Protein AF-0000000080279687 (afdb_homodimer)

Foldseek 3Di:
DDPVVVVVVVVVLVVLLLVLQPVFDDPPDDPVLSVLLVVCLLAFWDWLLLSCLQVVDDSVVSVVSQVVCVVVVQWDWAADPVGRVTITIHGDPVSNVVVVPTDRDDQLVSQLVVQCVVPVPNVVSNVVSVVVVVVVVVVSLVSSCVSNVHDSVVSPCRSVNVVVVVPPPPPPPPDD/DDPVVVVVVVVVLVVLLLVLQPVFDDPPDDPVLSVLLVVCLLAFWDWLLLSCLQVVDDSVVSVVSQVVCVVVVQWDWAADPVGRVTITIHGDPVSNVSVVPTDRDDQLVSQLVVQCVVPVPNVVSNVVSVVVVVVVVVVSLVSSCVSNVHDSVVSPCRSVNVVVVVPPPPDPPPDD

pLDDT: mean 82.84, std 20.63, range [29.91, 98.38]

Solvent-accessible surface area (backbone atoms only — not comparable to full-atom values): 18895 Å² total; per-residue (Å²): 106,41,15,62,51,42,23,37,33,10,45,51,35,28,54,55,18,49,59,44,46,46,83,72,44,67,86,80,54,59,68,66,55,57,46,49,50,56,48,27,64,52,44,58,54,39,31,57,67,52,50,19,39,61,53,68,50,56,55,71,58,48,51,51,51,50,51,51,35,35,75,70,62,45,31,46,76,44,63,30,91,90,43,66,89,39,45,24,36,31,60,33,70,69,49,48,52,52,54,70,67,46,79,70,43,42,32,42,58,53,48,26,52,59,44,40,77,49,38,76,55,59,70,61,23,53,57,48,20,52,53,48,40,52,46,49,47,52,50,34,52,52,52,44,22,58,50,66,70,42,58,47,72,69,61,65,40,51,66,67,50,65,55,56,69,71,61,63,64,75,76,74,76,72,81,124,108,41,15,62,52,41,23,37,32,10,47,50,35,29,57,55,18,49,61,42,45,46,82,72,44,66,86,79,54,59,68,65,56,56,46,49,50,54,49,27,63,51,44,60,57,40,31,58,68,52,50,19,40,61,53,68,50,57,54,69,59,47,51,51,50,50,52,52,34,35,75,71,61,44,32,48,73,45,63,30,90,90,43,66,88,40,44,23,38,32,60,32,69,69,49,47,52,51,54,70,66,46,79,70,42,43,32,41,58,53,47,27,54,58,44,40,74,45,38,73,55,58,70,62,23,54,56,48,20,52,54,46,41,53,46,49,48,51,50,34,52,52,52,44,22,56,50,66,71,43,57,49,72,68,62,65,42,52,64,66,52,67,56,60,70,70,63,65,64,77,77,75,76,75,83,125

Radius of gyration: 23.49 Å; Cα contacts (8 Å, |Δi|>4): 457; chains: 2; bounding box: 41×115×47 Å

Structure (mmCIF, N/CA/C/O backbone):
data_AF-0000000080279687-model_v1
#
loop_
_entity.id
_entity.type
_entity.pdbx_description
1 polymer 'HTH marR-type domain-containing protein'
#
loop_
_atom_site.group_PDB
_atom_site.id
_atom_site.type_symbol
_atom_site.label_atom_id
_atom_site.label_alt_id
_atom_site.label_comp_id
_atom_site.label_asym_id
_atom_site.label_entity_id
_atom_site.label_seq_id
_atom_site.pdbx_PDB_ins_code
_atom_site.Cartn_x
_atom_site.Cartn_y
_atom_site.Cartn_z
_atom_site.occupancy
_atom_site.B_iso_or_equiv
_atom_site.auth_seq_id
_atom_site.auth_comp_id
_atom_site.auth_asym_id
_atom_site.auth_atom_id
_atom_site.pdbx_PDB_model_num
ATOM 1 N N . MET A 1 1 ? 11.352 8.516 9.07 1 89.62 1 MET A N 1
ATOM 2 C CA . MET A 1 1 ? 9.93 8.508 8.711 1 89.62 1 MET A CA 1
ATOM 3 C C . MET A 1 1 ? 9.109 7.793 9.773 1 89.62 1 MET A C 1
ATOM 5 O O . MET A 1 1 ? 9.625 6.941 10.5 1 89.62 1 MET A O 1
ATOM 9 N N . LYS A 1 2 ? 7.82 8.156 9.93 1 90.81 2 LYS A N 1
ATOM 10 C CA . LYS A 1 2 ? 6.906 7.539 10.883 1 90.81 2 LYS A CA 1
ATOM 11 C C . LYS A 1 2 ? 6.184 6.352 10.258 1 90.81 2 LYS A C 1
ATOM 13 O O . LYS A 1 2 ? 6.203 6.176 9.039 1 90.81 2 LYS A O 1
ATOM 18 N N . ALA A 1 3 ? 5.586 5.578 11.141 1 92.25 3 ALA A N 1
ATOM 19 C CA . ALA A 1 3 ? 4.812 4.434 10.664 1 92.25 3 ALA A CA 1
ATOM 20 C C . ALA A 1 3 ? 3.664 4.887 9.766 1 92.25 3 ALA A C 1
ATOM 22 O O . ALA A 1 3 ? 3.318 4.199 8.797 1 92.25 3 ALA A O 1
ATOM 23 N N . SER A 1 4 ? 3.094 6.07 10.062 1 92.38 4 SER A N 1
ATOM 24 C CA . SER A 1 4 ? 2.01 6.598 9.234 1 92.38 4 SER A CA 1
ATOM 25 C C . SER A 1 4 ? 2.496 6.922 7.824 1 92.38 4 SER A C 1
ATOM 27 O O . SER A 1 4 ? 1.764 6.734 6.852 1 92.38 4 SER A O 1
ATOM 29 N N . GLU A 1 5 ? 3.729 7.387 7.715 1 94.5 5 GLU A N 1
ATOM 30 C CA . GLU A 1 5 ? 4.312 7.676 6.41 1 94.5 5 GLU A CA 1
ATOM 31 C C . GLU A 1 5 ? 4.598 6.395 5.633 1 94.5 5 GLU A C 1
ATOM 33 O O . GLU A 1 5 ? 4.449 6.355 4.41 1 94.5 5 GLU A O 1
ATOM 38 N N . LEU A 1 6 ? 5.023 5.395 6.383 1 96.5 6 LEU A N 1
ATOM 39 C CA . LEU A 1 6 ? 5.227 4.09 5.762 1 96.5 6 LEU A CA 1
ATOM 40 C C . LEU A 1 6 ? 3.918 3.551 5.195 1 96.5 6 LEU A C 1
ATOM 42 O O . LEU A 1 6 ? 3.898 2.986 4.098 1 96.5 6 LEU A O 1
ATOM 46 N N . TYR A 1 7 ? 2.82 3.746 5.93 1 96.25 7 TYR A N 1
ATOM 47 C CA . TYR A 1 7 ? 1.493 3.369 5.453 1 96.25 7 TYR A CA 1
ATOM 48 C C . TYR A 1 7 ? 1.145 4.105 4.164 1 96.25 7 TYR A C 1
ATOM 50 O O . TYR A 1 7 ? 0.724 3.484 3.186 1 96.25 7 TYR A O 1
ATOM 58 N N . LEU A 1 8 ? 1.32 5.352 4.191 1 97 8 LEU A N 1
ATOM 59 C CA . LEU A 1 8 ? 0.956 6.164 3.035 1 97 8 LEU A CA 1
ATOM 60 C C . LEU A 1 8 ? 1.843 5.832 1.84 1 97 8 LEU A C 1
ATOM 62 O O . LEU A 1 8 ? 1.392 5.883 0.694 1 97 8 LEU A O 1
ATOM 66 N N . LEU A 1 9 ? 3.115 5.477 2.115 1 97.69 9 LEU A N 1
ATOM 67 C CA . LEU A 1 9 ? 3.969 4.984 1.04 1 97.69 9 LEU A CA 1
ATOM 68 C C . LEU A 1 9 ? 3.359 3.756 0.379 1 97.69 9 LEU A C 1
ATOM 70 O O . LEU A 1 9 ? 3.32 3.66 -0.85 1 97.69 9 LEU A O 1
ATOM 74 N N . GLY A 1 10 ? 2.939 2.818 1.261 1 98.12 10 GLY A N 1
ATOM 75 C CA . GLY A 1 10 ? 2.289 1.635 0.724 1 98.12 10 GLY A CA 1
ATOM 76 C C . GLY A 1 10 ? 1.114 1.957 -0.18 1 98.12 10 GLY A C 1
ATOM 77 O O . GLY A 1 10 ? 0.993 1.397 -1.271 1 98.12 10 GLY A O 1
ATOM 78 N N . LYS A 1 11 ? 0.338 2.861 0.215 1 97.25 11 LYS A N 1
ATOM 79 C CA . LYS A 1 11 ? -0.824 3.277 -0.564 1 97.25 11 LYS A CA 1
ATOM 80 C C . LYS A 1 11 ? -0.402 3.883 -1.9 1 97.25 11 LYS A C 1
ATOM 82 O O . LYS A 1 11 ? -0.968 3.551 -2.943 1 97.25 11 LYS A O 1
ATOM 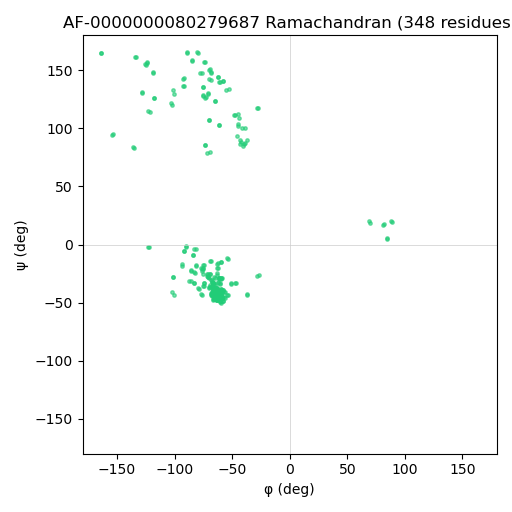87 N N . HIS A 1 12 ? 0.553 4.754 -1.894 1 97.06 12 HIS A N 1
ATOM 88 C CA . HIS A 1 12 ? 1.033 5.391 -3.115 1 97.06 12 HIS A CA 1
ATOM 89 C C . HIS A 1 12 ? 1.648 4.367 -4.062 1 97.06 12 HIS A C 1
ATOM 91 O O . HIS A 1 12 ? 1.492 4.469 -5.281 1 97.06 12 HIS A O 1
ATOM 97 N N . LEU A 1 13 ? 2.361 3.387 -3.494 1 97.5 13 LEU A N 1
ATOM 98 C CA . LEU A 1 13 ? 2.965 2.35 -4.324 1 97.5 13 LEU A CA 1
ATOM 99 C C . LEU A 1 13 ? 1.892 1.524 -5.027 1 97.5 13 LEU A C 1
ATOM 101 O O . LEU A 1 13 ? 2.037 1.182 -6.203 1 97.5 13 LEU A O 1
ATOM 105 N N . MET A 1 14 ? 0.829 1.216 -4.301 1 96.5 14 MET A N 1
ATOM 106 C CA . MET A 1 14 ? -0.276 0.478 -4.91 1 96.5 14 MET A CA 1
ATOM 107 C C . MET A 1 14 ? -0.878 1.259 -6.07 1 96.5 14 MET A C 1
ATOM 109 O O . MET A 1 14 ? -1.123 0.698 -7.141 1 96.5 14 MET A O 1
ATOM 113 N N . GLU A 1 15 ? -1.065 2.531 -5.883 1 93.88 15 GLU A N 1
ATOM 114 C CA . GLU A 1 15 ? -1.631 3.373 -6.934 1 93.88 15 GLU A CA 1
ATOM 115 C C . GLU A 1 15 ? -0.701 3.449 -8.141 1 93.88 15 GLU A C 1
ATOM 117 O O . GLU A 1 15 ? -1.146 3.328 -9.281 1 93.88 15 GLU A O 1
ATOM 122 N N . LEU A 1 16 ? 0.51 3.662 -7.844 1 93.5 16 LEU A N 1
ATOM 123 C CA . LEU A 1 16 ? 1.499 3.752 -8.914 1 93.5 16 LEU A CA 1
ATOM 124 C C . LEU A 1 16 ? 1.548 2.455 -9.711 1 93.5 16 LEU A C 1
ATOM 126 O O . LEU A 1 16 ? 1.523 2.484 -10.945 1 93.5 16 LEU A O 1
ATOM 130 N N . ALA A 1 17 ? 1.634 1.354 -8.992 1 93.38 17 ALA A N 1
ATOM 131 C CA . ALA A 1 17 ? 1.728 0.037 -9.617 1 93.38 17 ALA A CA 1
ATOM 132 C C . ALA A 1 17 ? 0.469 -0.28 -10.422 1 93.38 17 ALA A C 1
ATOM 134 O O . ALA A 1 17 ? 0.539 -0.925 -11.469 1 93.38 17 ALA A O 1
ATOM 135 N N . SER A 1 18 ? -0.674 0.122 -9.914 1 90.56 18 SER A N 1
ATOM 136 C CA . SER A 1 18 ? -1.941 -0.116 -10.594 1 90.56 18 SER A CA 1
ATOM 137 C C . SER A 1 18 ? -1.938 0.493 -11.992 1 90.56 18 SER A C 1
ATOM 139 O O . SER A 1 18 ? -2.445 -0.111 -12.945 1 90.56 18 SER A O 1
ATOM 141 N N . HIS A 1 19 ? -1.366 1.652 -12.125 1 83.44 19 HIS A N 1
ATOM 142 C CA . HIS A 1 19 ? -1.256 2.293 -13.43 1 83.44 19 HIS A CA 1
ATOM 143 C C . HIS A 1 19 ? -0.36 1.488 -14.367 1 83.44 19 HIS A C 1
ATOM 145 O O . HIS A 1 19 ? -0.621 1.41 -15.57 1 83.44 19 HIS A O 1
ATOM 151 N N . GLY A 1 20 ? 0.65 0.949 -13.797 1 81.06 20 GLY A N 1
ATOM 152 C CA . GLY A 1 20 ? 1.584 0.159 -14.578 1 81.06 20 GLY A CA 1
ATOM 153 C C . GLY A 1 20 ? 1.011 -1.174 -15.023 1 81.06 20 GLY A C 1
ATOM 154 O O . GLY A 1 20 ? 1.461 -1.749 -16.016 1 81.06 20 GLY A O 1
ATOM 155 N N . MET A 1 21 ? 0.025 -1.671 -14.266 1 80.75 21 MET A N 1
ATOM 156 C CA . MET A 1 21 ? -0.593 -2.955 -14.578 1 80.75 21 MET A CA 1
ATOM 157 C C . MET A 1 21 ? -1.671 -2.795 -15.648 1 80.75 21 MET A C 1
ATOM 159 O O . MET A 1 21 ? -2.021 -3.758 -16.328 1 80.75 21 MET A O 1
ATOM 163 N N . ARG A 1 22 ? -2.426 -1.736 -15.766 1 70.81 22 ARG A N 1
ATOM 164 C CA . ARG A 1 22 ? -3.59 -1.518 -16.625 1 70.81 22 ARG A CA 1
ATOM 165 C C . ARG A 1 22 ? -3.191 -1.505 -18.094 1 70.81 22 ARG A C 1
ATOM 167 O O . ARG A 1 22 ? -3.977 -1.901 -18.953 1 70.81 22 ARG A O 1
ATOM 174 N N . ASP A 1 23 ? -2.113 -0.969 -18.344 1 59.62 23 ASP A N 1
ATOM 175 C CA . ASP A 1 23 ? -1.84 -0.879 -19.766 1 59.62 23 ASP A CA 1
ATOM 176 C C . ASP A 1 23 ? -1.952 -2.248 -20.438 1 59.62 23 ASP A C 1
ATOM 178 O O . ASP A 1 23 ? -2.248 -2.34 -21.625 1 59.62 23 ASP A O 1
ATOM 182 N N . ASP A 1 24 ? -2.004 -3.271 -19.594 1 55.41 24 ASP A N 1
ATOM 183 C CA . ASP A 1 24 ? -1.913 -4.555 -20.281 1 55.41 24 ASP A CA 1
ATOM 184 C C . ASP A 1 24 ? -3.127 -5.43 -19.984 1 55.41 24 ASP A C 1
ATOM 186 O O . ASP A 1 24 ? -3.236 -6.547 -20.484 1 55.41 24 ASP A O 1
ATOM 190 N N . THR A 1 25 ? -4.043 -4.91 -19.125 1 59.09 25 THR A N 1
ATOM 191 C CA . THR A 1 25 ? -5.066 -5.848 -18.672 1 59.09 25 THR A CA 1
ATOM 192 C C . THR A 1 25 ? -6.461 -5.32 -18.984 1 59.09 25 THR A C 1
ATOM 194 O O . THR A 1 25 ? -6.621 -4.172 -19.406 1 59.09 25 THR A O 1
ATOM 197 N N . ASP A 1 26 ? -7.406 -6.238 -19.078 1 61.38 26 ASP A N 1
ATOM 198 C CA . ASP A 1 26 ? -8.82 -5.914 -19.188 1 61.38 26 ASP A CA 1
ATOM 199 C C . ASP A 1 26 ? -9.234 -4.875 -18.156 1 61.38 26 ASP A C 1
ATOM 201 O O . ASP A 1 26 ? -9.211 -5.148 -16.953 1 61.38 26 ASP A O 1
ATOM 205 N N . PRO A 1 27 ? -9.555 -3.682 -18.656 1 62.94 27 PRO A N 1
ATOM 206 C CA . PRO A 1 27 ? -9.875 -2.586 -17.734 1 62.94 27 PRO A CA 1
ATOM 207 C C . PRO A 1 27 ? -11.062 -2.902 -16.828 1 62.94 27 PRO A C 1
ATOM 209 O O . PRO A 1 27 ? -11.227 -2.277 -15.781 1 62.94 27 PRO A O 1
ATOM 212 N N . GLU A 1 28 ? -11.758 -3.936 -17.25 1 67.88 28 GLU A N 1
ATOM 213 C CA . GLU A 1 28 ? -12.977 -4.23 -16.484 1 67.88 28 GLU A CA 1
ATOM 214 C C . GLU A 1 28 ? -12.719 -5.262 -15.398 1 67.88 28 GLU A C 1
ATOM 216 O O . GLU A 1 28 ? -13.516 -5.406 -14.469 1 67.88 28 GLU A O 1
ATOM 221 N N . ALA A 1 29 ? -11.672 -5.926 -15.523 1 75.38 29 ALA A N 1
ATOM 222 C CA . ALA A 1 29 ? -11.383 -6.965 -14.539 1 75.38 29 ALA A CA 1
ATOM 223 C C . ALA A 1 29 ? -10.906 -6.359 -13.219 1 75.38 29 ALA A C 1
ATOM 225 O O . ALA A 1 29 ? -10.125 -5.402 -13.227 1 75.38 29 ALA A O 1
ATOM 226 N N . PRO A 1 30 ? -11.477 -6.93 -12.148 1 81.81 30 PRO A N 1
ATOM 227 C CA . PRO A 1 30 ? -10.992 -6.441 -10.859 1 81.81 30 PRO A CA 1
ATOM 228 C C . PRO A 1 30 ? -9.484 -6.621 -10.688 1 81.81 30 PRO A C 1
ATOM 230 O O . PRO A 1 30 ? -8.922 -7.617 -11.156 1 81.81 30 PRO A O 1
ATOM 233 N N . GLU A 1 31 ? -8.875 -5.668 -10.109 1 86.75 31 GLU A N 1
ATOM 234 C CA . GLU A 1 31 ? -7.434 -5.629 -9.891 1 86.75 31 GLU A CA 1
ATOM 235 C C . GLU A 1 31 ? -6.941 -6.91 -9.227 1 86.75 31 GLU A C 1
ATOM 237 O O . GLU A 1 31 ? -5.844 -7.387 -9.523 1 86.75 31 GLU A O 1
ATOM 242 N N . ILE A 1 32 ? -7.781 -7.488 -8.383 1 90.38 32 ILE A N 1
ATOM 243 C CA . ILE A 1 32 ? -7.367 -8.68 -7.652 1 90.38 32 ILE A CA 1
ATOM 244 C C . ILE A 1 32 ? -7.145 -9.836 -8.625 1 90.38 32 ILE A C 1
ATOM 246 O O . ILE A 1 32 ? -6.301 -10.703 -8.391 1 90.38 32 ILE A O 1
ATOM 250 N N . TYR A 1 33 ? -7.824 -9.883 -9.766 1 89.94 33 TYR A N 1
ATOM 251 C CA . TYR A 1 33 ? -7.637 -10.953 -10.742 1 89.94 33 TYR A CA 1
ATOM 252 C C . TYR A 1 33 ? -6.23 -10.914 -11.328 1 89.94 33 TYR A C 1
ATOM 254 O O . TYR A 1 33 ? -5.543 -11.938 -11.375 1 89.94 33 TYR A O 1
ATOM 262 N N . ASP A 1 34 ? -5.848 -9.75 -11.641 1 88.38 34 ASP A N 1
ATOM 263 C CA . ASP A 1 34 ? -4.516 -9.586 -12.203 1 88.38 34 ASP A CA 1
ATOM 264 C C . ASP A 1 34 ? -3.434 -9.961 -11.195 1 88.38 34 ASP A C 1
ATOM 266 O O . ASP A 1 34 ? -2.426 -10.57 -11.555 1 88.38 34 ASP A O 1
ATOM 270 N N . LEU A 1 35 ? -3.68 -9.609 -10.008 1 93.25 35 LEU A N 1
ATOM 271 C CA . LEU A 1 35 ? -2.715 -9.914 -8.953 1 93.25 35 LEU A CA 1
ATOM 272 C C . LEU A 1 35 ? -2.619 -11.414 -8.719 1 93.25 35 LEU A C 1
ATOM 274 O O . LEU A 1 35 ? -1.52 -11.969 -8.664 1 93.25 35 LEU A O 1
ATOM 278 N N . LEU A 1 36 ? -3.752 -12.062 -8.688 1 95.06 36 LEU A N 1
ATOM 279 C CA . LEU A 1 36 ? -3.762 -13.5 -8.461 1 95.06 36 LEU A CA 1
ATOM 280 C C . LEU A 1 36 ? -3.135 -14.242 -9.641 1 95.06 36 LEU A C 1
ATOM 282 O O . LEU A 1 36 ? -2.395 -15.211 -9.445 1 95.06 36 LEU A O 1
ATOM 286 N N . ILE A 1 37 ? -3.463 -13.766 -10.805 1 92.12 37 ILE A N 1
ATOM 287 C CA . ILE A 1 37 ? -2.889 -14.367 -12 1 92.12 37 ILE A CA 1
ATOM 288 C C . ILE A 1 37 ? -1.366 -14.258 -11.953 1 92.12 37 ILE A C 1
ATOM 290 O O . ILE A 1 37 ? -0.659 -15.242 -12.195 1 92.12 37 ILE A O 1
ATOM 294 N N . SER A 1 38 ? -0.898 -13.117 -11.617 1 91.19 38 SER A N 1
ATOM 295 C CA . SER A 1 38 ? 0.544 -12.898 -11.555 1 91.19 38 SER A CA 1
ATOM 296 C C . SER A 1 38 ? 1.197 -13.82 -10.531 1 91.19 38 SER A C 1
ATOM 298 O O . SER A 1 38 ? 2.238 -14.422 -10.797 1 91.19 38 SER A O 1
ATOM 300 N N . VAL A 1 39 ? 0.612 -13.977 -9.398 1 94.12 39 VAL A N 1
ATOM 301 C CA . VAL A 1 39 ? 1.148 -14.797 -8.312 1 94.12 39 VAL A CA 1
ATOM 302 C C . VAL A 1 39 ? 1.11 -16.266 -8.703 1 94.12 39 VAL A C 1
ATOM 304 O O . VAL A 1 39 ? 2.1 -16.984 -8.539 1 94.12 39 VAL A O 1
ATOM 307 N N . LEU A 1 40 ? 0.016 -16.672 -9.32 1 95.62 40 LEU A N 1
ATOM 308 C CA . LEU A 1 40 ? -0.203 -18.094 -9.609 1 95.62 40 LEU A CA 1
ATOM 309 C C . LEU A 1 40 ? 0.668 -18.547 -10.773 1 95.62 40 LEU A C 1
ATOM 311 O O . LEU A 1 40 ? 1.106 -19.703 -10.812 1 95.62 40 LEU A O 1
ATOM 315 N N . VAL A 1 41 ? 0.836 -17.641 -11.711 1 91.75 41 VAL A N 1
ATOM 316 C CA . VAL A 1 41 ? 1.699 -18 -12.836 1 91.75 41 VAL A CA 1
ATOM 317 C C . VAL A 1 41 ? 3.141 -18.156 -12.352 1 91.75 41 VAL A C 1
ATOM 319 O O . VAL A 1 41 ? 3.869 -19.031 -12.82 1 91.75 41 VAL A O 1
ATOM 322 N N . GLU A 1 42 ? 3.482 -17.391 -11.398 1 89.44 42 GLU A N 1
ATOM 323 C CA . GLU A 1 42 ? 4.824 -17.453 -10.828 1 89.44 42 GLU A CA 1
ATOM 324 C C . GLU A 1 42 ? 4.961 -18.641 -9.875 1 89.44 42 GLU A C 1
ATOM 326 O O . GLU A 1 42 ? 6.02 -19.266 -9.797 1 89.44 42 GLU A O 1
ATOM 331 N N . SER A 1 43 ? 3.908 -18.906 -9.109 1 92.38 43 SER A N 1
ATOM 332 C CA . SER A 1 43 ? 3.895 -19.953 -8.102 1 92.38 43 SER A CA 1
ATOM 333 C C . SER A 1 43 ? 2.6 -20.766 -8.164 1 92.38 43 SER A C 1
ATOM 335 O O . SER A 1 43 ? 1.699 -20.562 -7.348 1 92.38 43 SER A O 1
ATOM 337 N N . PRO A 1 44 ? 2.607 -21.734 -9.078 1 94.69 44 PRO A N 1
ATOM 338 C CA . PRO A 1 44 ? 1.39 -22.547 -9.18 1 94.69 44 PRO A CA 1
ATOM 339 C C . PRO A 1 44 ? 1.176 -23.453 -7.969 1 94.69 44 PRO A C 1
ATOM 341 O O . PRO A 1 44 ? 2.141 -23.844 -7.312 1 94.69 44 PRO A O 1
ATOM 344 N N . GLY A 1 45 ? -0.063 -23.703 -7.719 1 96 45 GLY A N 1
ATOM 345 C CA . GLY A 1 45 ? -0.381 -24.688 -6.699 1 96 45 GLY A CA 1
ATOM 346 C C . GLY A 1 45 ? -0.465 -24.094 -5.305 1 96 45 GLY A C 1
ATOM 347 O O . GLY A 1 45 ? -0.331 -24.828 -4.312 1 96 45 GLY A O 1
ATOM 348 N N . MET A 1 46 ? -0.648 -22.859 -5.184 1 96.31 46 MET A N 1
ATOM 349 C CA . MET A 1 46 ? -0.838 -22.25 -3.873 1 96.31 46 MET A CA 1
ATOM 350 C C . MET A 1 46 ? -2.252 -22.484 -3.357 1 96.31 46 MET A C 1
ATOM 352 O O . MET A 1 46 ? -3.205 -22.531 -4.137 1 96.31 46 MET A O 1
ATOM 356 N N . SER A 1 47 ? -2.33 -22.594 -2.008 1 97.25 47 SER A N 1
ATOM 357 C CA . SER A 1 47 ? -3.641 -22.719 -1.381 1 97.25 47 SER A CA 1
ATOM 358 C C . SER A 1 47 ? -4.328 -21.359 -1.258 1 97.25 47 SER A C 1
ATOM 360 O O . SER A 1 47 ? -3.678 -20.312 -1.371 1 97.25 47 SER A O 1
ATOM 362 N N . ILE A 1 48 ? -5.621 -21.453 -1 1 97.25 48 ILE A N 1
ATOM 363 C CA . ILE A 1 48 ? -6.379 -20.234 -0.743 1 97.25 48 ILE A CA 1
ATOM 364 C C . ILE A 1 48 ? -5.746 -19.469 0.422 1 97.25 48 ILE A C 1
ATOM 366 O O . ILE A 1 48 ? -5.621 -18.25 0.375 1 97.25 48 ILE A O 1
ATOM 370 N N . GLY A 1 49 ? -5.328 -20.141 1.441 1 96.31 49 GLY A N 1
ATOM 371 C CA . GLY A 1 49 ? -4.672 -19.531 2.58 1 96.31 49 GLY A CA 1
ATOM 372 C C . GLY A 1 49 ? -3.361 -18.844 2.219 1 96.31 49 GLY A C 1
ATOM 373 O O . GLY A 1 49 ? -3.092 -17.734 2.66 1 96.31 49 GLY A O 1
ATOM 374 N N . GLU A 1 50 ? -2.58 -19.531 1.409 1 95.56 50 GLU A N 1
ATOM 375 C CA . GLU A 1 50 ? -1.31 -18.953 0.964 1 95.56 50 GLU A CA 1
ATOM 376 C C . GLU A 1 50 ? -1.53 -17.75 0.066 1 95.56 50 GLU A C 1
ATOM 378 O O . GLU A 1 50 ? -0.8 -16.766 0.158 1 95.56 50 GLU A O 1
ATOM 383 N N . LEU A 1 51 ? -2.51 -17.828 -0.819 1 97.62 51 LEU A N 1
ATOM 384 C CA . LEU A 1 51 ? -2.844 -16.703 -1.676 1 97.62 51 LEU A CA 1
ATOM 385 C C . LEU A 1 51 ? -3.303 -15.508 -0.845 1 97.62 51 LEU A C 1
ATOM 387 O O . LEU A 1 51 ? -2.939 -14.359 -1.138 1 97.62 51 LEU A O 1
ATOM 391 N N . THR A 1 52 ? -4.09 -15.805 0.181 1 97.06 52 THR A N 1
ATOM 392 C CA . THR A 1 52 ? -4.551 -14.766 1.103 1 97.06 52 THR A CA 1
ATOM 393 C C . THR A 1 52 ? -3.369 -14.094 1.79 1 97.06 52 THR A C 1
ATOM 395 O O . THR A 1 52 ? -3.266 -12.859 1.793 1 97.06 52 THR A O 1
ATOM 398 N N . ALA A 1 53 ? -2.445 -14.852 2.246 1 95.44 53 ALA A N 1
ATOM 399 C CA . ALA A 1 53 ? -1.258 -14.328 2.922 1 95.44 53 ALA A CA 1
ATOM 400 C C . ALA A 1 53 ? -0.374 -13.547 1.953 1 95.44 53 ALA A C 1
ATOM 402 O O . ALA A 1 53 ? 0.089 -12.445 2.273 1 95.44 53 ALA A O 1
ATOM 403 N N . ARG A 1 54 ? -0.181 -14.078 0.742 1 95 54 ARG A N 1
ATOM 404 C CA . ARG A 1 54 ? 0.706 -13.508 -0.269 1 95 54 ARG A CA 1
ATOM 405 C C . ARG A 1 54 ? 0.172 -12.172 -0.779 1 95 54 ARG A C 1
ATOM 407 O O . ARG A 1 54 ? 0.947 -11.273 -1.093 1 95 54 ARG A O 1
ATOM 414 N N . THR A 1 55 ? -1.099 -12 -0.838 1 96 55 THR A N 1
ATOM 415 C CA . THR A 1 55 ? -1.677 -10.812 -1.456 1 96 55 THR A CA 1
ATOM 416 C C . THR A 1 55 ? -2.111 -9.805 -0.394 1 96 55 THR A C 1
ATOM 418 O O . THR A 1 55 ? -2.25 -8.617 -0.679 1 96 55 THR A O 1
ATOM 421 N N . GLY A 1 56 ? -2.453 -10.32 0.803 1 94.56 56 GLY A N 1
ATOM 422 C CA . GLY A 1 56 ? -2.906 -9.453 1.879 1 94.56 56 GLY A CA 1
ATOM 423 C C . GLY A 1 56 ? -4.387 -9.125 1.801 1 94.56 56 GLY A C 1
ATOM 424 O O . GLY A 1 56 ? -4.883 -8.281 2.547 1 94.56 56 GLY A O 1
ATOM 425 N N . PHE A 1 57 ? -5.105 -9.711 0.884 1 95.31 57 PHE A N 1
ATOM 426 C CA . PHE A 1 57 ? -6.551 -9.531 0.805 1 95.31 57 PHE A CA 1
ATOM 427 C C . PHE A 1 57 ? -7.273 -10.5 1.73 1 95.31 57 PHE A C 1
ATOM 429 O O . PHE A 1 57 ? -6.719 -11.539 2.102 1 95.31 57 PHE A O 1
ATOM 436 N N . ALA A 1 58 ? -8.523 -10.172 2.105 1 95.88 58 ALA A N 1
ATOM 437 C CA . ALA A 1 58 ? -9.344 -11.055 2.939 1 95.88 58 ALA A CA 1
ATOM 438 C C . ALA A 1 58 ? -9.609 -12.383 2.238 1 95.88 58 ALA A C 1
ATOM 440 O O . ALA A 1 58 ? -9.844 -12.414 1.027 1 95.88 58 ALA A O 1
ATOM 441 N N . GLN A 1 59 ? -9.648 -13.406 3.018 1 96.75 59 GLN A N 1
ATOM 442 C CA . GLN A 1 59 ? -9.812 -14.758 2.477 1 96.75 59 GLN A CA 1
ATOM 443 C C . GLN A 1 59 ? -11.109 -14.867 1.678 1 96.75 59 GLN A C 1
ATOM 445 O O . GLN A 1 59 ? -11.148 -15.539 0.643 1 96.75 59 GLN A O 1
ATOM 450 N N . SER A 1 60 ? -12.156 -14.281 2.156 1 97.5 60 SER A N 1
ATOM 451 C CA . SER A 1 60 ? -13.422 -14.328 1.438 1 97.5 60 SER A CA 1
ATOM 452 C C . SER A 1 60 ? -13.297 -13.703 0.055 1 97.5 60 SER A C 1
ATOM 454 O O . SER A 1 60 ? -13.891 -14.188 -0.91 1 97.5 60 SER A O 1
ATOM 456 N N . HIS A 1 61 ? -12.555 -12.609 -0.051 1 96.94 61 HIS A N 1
ATOM 457 C CA . HIS A 1 61 ? -12.328 -11.93 -1.32 1 96.94 61 HIS A CA 1
ATOM 458 C C . HIS A 1 61 ? -11.492 -12.781 -2.264 1 96.94 61 HIS A C 1
ATOM 460 O O . HIS A 1 61 ? -11.797 -12.883 -3.453 1 96.94 61 HIS A O 1
ATOM 466 N N . VAL A 1 62 ? -10.461 -13.438 -1.731 1 97.56 62 VAL A N 1
ATOM 467 C CA . VAL A 1 62 ? -9.586 -14.305 -2.512 1 97.56 62 VAL A CA 1
ATOM 468 C C . VAL A 1 62 ? -10.359 -15.523 -2.996 1 97.56 62 VAL A C 1
ATOM 470 O O . VAL A 1 62 ? -10.305 -15.883 -4.176 1 97.56 62 VAL A O 1
ATOM 473 N N . SER A 1 63 ? -11.062 -16.109 -2.105 1 97.94 63 SER A N 1
ATOM 474 C CA . SER A 1 63 ? -11.836 -17.281 -2.447 1 97.94 63 SER A CA 1
ATOM 475 C C . SER A 1 63 ? -12.859 -16.984 -3.539 1 97.94 63 SER A C 1
ATOM 477 O O . SER A 1 63 ? -13.016 -17.766 -4.484 1 97.94 63 SER A O 1
ATOM 479 N N . ALA A 1 64 ? -13.523 -15.867 -3.418 1 97.75 64 ALA A N 1
ATOM 480 C CA . ALA A 1 64 ? -14.516 -15.469 -4.418 1 97.75 64 ALA A CA 1
ATOM 481 C C . ALA A 1 64 ? -13.852 -15.211 -5.77 1 97.75 64 ALA A C 1
ATOM 483 O O . ALA A 1 64 ? -14.391 -15.586 -6.812 1 97.75 64 ALA A O 1
ATOM 484 N N . ALA A 1 65 ? -12.758 -14.562 -5.723 1 97.12 65 ALA A N 1
ATOM 485 C CA . ALA A 1 65 ? -12.023 -14.289 -6.957 1 97.12 65 ALA A CA 1
ATOM 486 C C . ALA A 1 65 ? -11.578 -15.578 -7.629 1 97.12 65 ALA A C 1
ATOM 488 O O . ALA A 1 65 ? -11.711 -15.734 -8.852 1 97.12 65 ALA A O 1
ATOM 489 N N . VAL A 1 66 ? -11.086 -16.516 -6.875 1 97.81 66 VAL A N 1
ATOM 490 C CA . VAL A 1 66 ? -10.633 -17.797 -7.402 1 97.81 66 VAL A CA 1
ATOM 491 C C . VAL A 1 66 ? -11.812 -18.547 -8.008 1 97.81 66 VAL A C 1
ATOM 493 O O . VAL A 1 66 ? -11.695 -19.141 -9.086 1 97.81 66 VAL A O 1
ATOM 496 N N . ALA A 1 67 ? -12.906 -18.562 -7.309 1 97.94 67 ALA A N 1
ATOM 497 C CA . ALA A 1 67 ? -14.109 -19.219 -7.824 1 97.94 67 ALA A CA 1
ATOM 498 C C . ALA A 1 67 ? -14.508 -18.641 -9.18 1 97.94 67 ALA A C 1
ATOM 500 O O . ALA A 1 67 ? -14.812 -19.375 -10.117 1 97.94 67 ALA A O 1
ATOM 501 N N . LYS A 1 68 ? -14.5 -17.344 -9.266 1 96.5 68 LYS A N 1
ATOM 502 C CA . LYS A 1 68 ? -14.836 -16.672 -10.523 1 96.5 68 LYS A CA 1
ATOM 503 C C . LYS A 1 68 ? -13.844 -17.031 -11.625 1 96.5 68 LYS A C 1
ATOM 505 O O . LYS A 1 68 ? -14.234 -17.312 -12.758 1 96.5 68 LYS A O 1
ATOM 510 N N . MET A 1 69 ? -12.594 -17.031 -11.297 1 95.88 69 MET A N 1
ATOM 511 C CA . MET A 1 69 ? -11.547 -17.391 -12.258 1 95.88 69 MET A CA 1
ATOM 512 C C . MET A 1 69 ? -11.695 -18.828 -12.719 1 95.88 69 MET A C 1
ATOM 514 O O . MET A 1 69 ? -11.43 -19.156 -13.875 1 95.88 69 MET A O 1
ATOM 518 N N . ARG A 1 70 ? -12.055 -19.672 -11.805 1 97.25 70 ARG A N 1
ATOM 519 C CA . ARG A 1 70 ? -12.297 -21.062 -12.148 1 97.25 70 ARG A CA 1
ATOM 520 C C . ARG A 1 70 ? -13.469 -21.203 -13.117 1 97.25 70 ARG A C 1
ATOM 522 O O . ARG A 1 70 ? -13.367 -21.906 -14.125 1 97.25 70 ARG A O 1
ATOM 529 N N . ASP A 1 71 ? -14.508 -20.484 -12.805 1 96.75 71 ASP A N 1
ATOM 530 C CA . ASP A 1 71 ? -15.695 -20.5 -13.656 1 96.75 71 ASP A CA 1
ATOM 531 C C . ASP A 1 71 ? -15.367 -19.984 -15.055 1 96.75 71 ASP A C 1
ATOM 533 O O . ASP A 1 71 ? -15.953 -20.422 -16.047 1 96.75 71 ASP A O 1
ATOM 537 N N . GLU A 1 72 ? -14.375 -19.109 -15.133 1 93.38 72 GLU A N 1
ATOM 538 C CA . GLU A 1 72 ? -13.977 -18.5 -16.406 1 93.38 72 GLU A CA 1
ATOM 539 C C . GLU A 1 72 ? -12.898 -19.344 -17.094 1 93.38 72 GLU A C 1
ATOM 541 O O . GLU A 1 72 ? -12.43 -19 -18.172 1 93.38 72 GLU A O 1
ATOM 546 N N . GLY A 1 73 ? -12.5 -20.406 -16.438 1 95.19 73 GLY A N 1
ATOM 547 C CA . GLY A 1 73 ? -11.578 -21.359 -17.047 1 95.19 73 GLY A CA 1
ATOM 548 C C . GLY A 1 73 ? -10.133 -20.922 -16.953 1 95.19 73 GLY A C 1
AT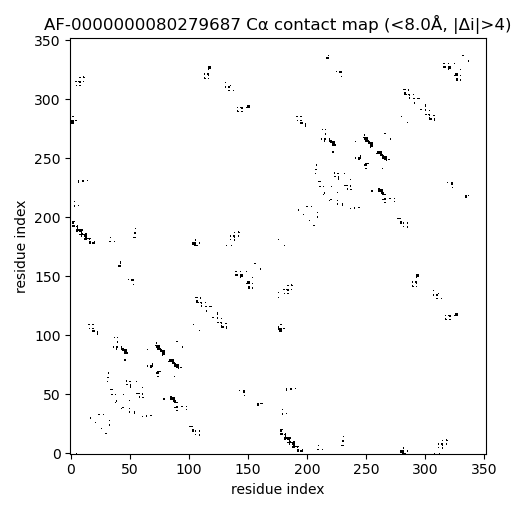OM 549 O O . GLY A 1 73 ? -9.281 -21.406 -17.703 1 95.19 73 GLY A O 1
ATOM 550 N N . ALA A 1 74 ? -9.828 -19.969 -16.062 1 94.75 74 ALA A N 1
ATOM 551 C CA . ALA A 1 74 ? -8.469 -19.453 -15.945 1 94.75 74 ALA A CA 1
ATOM 552 C C . ALA A 1 74 ? -7.633 -20.297 -14.984 1 94.75 74 ALA A C 1
ATOM 554 O O . ALA A 1 74 ? -6.414 -20.391 -15.133 1 94.75 74 ALA A O 1
ATOM 555 N N . VAL A 1 75 ? -8.336 -20.844 -13.992 1 97.69 75 VAL A N 1
ATOM 556 C CA . VAL A 1 75 ? -7.633 -21.688 -13.016 1 97.69 75 VAL A CA 1
ATOM 557 C C . VAL A 1 75 ? -8.414 -22.969 -12.781 1 97.69 75 VAL A C 1
ATOM 559 O O . VAL A 1 75 ? -9.586 -23.062 -13.141 1 97.69 75 VAL A O 1
ATOM 562 N N . VAL A 1 76 ? -7.754 -23.953 -12.258 1 98.25 76 VAL A N 1
ATOM 563 C CA . VAL A 1 76 ? -8.344 -25.172 -11.734 1 98.25 76 VAL A CA 1
ATOM 564 C C . VAL A 1 76 ? -8.023 -25.297 -10.242 1 98.25 76 VAL A C 1
ATOM 566 O O . VAL A 1 76 ? -6.988 -24.828 -9.781 1 98.25 76 VAL A O 1
ATOM 569 N N . THR A 1 77 ? -8.977 -25.922 -9.531 1 97.94 77 THR A N 1
ATOM 570 C CA . THR A 1 77 ? -8.75 -26.125 -8.109 1 97.94 77 THR A CA 1
ATOM 571 C C . THR A 1 77 ? -8.914 -27.594 -7.738 1 97.94 77 THR A C 1
ATOM 573 O O . THR A 1 77 ? -9.594 -28.344 -8.445 1 97.94 77 THR A O 1
ATOM 576 N N . GLY A 1 78 ? -8.273 -27.938 -6.684 1 97.44 78 GLY A N 1
ATOM 577 C CA . GLY A 1 78 ? -8.383 -29.281 -6.141 1 97.44 78 GLY A CA 1
ATOM 578 C C . GLY A 1 78 ? -7.871 -29.391 -4.715 1 97.44 78 GLY A C 1
ATOM 579 O O . GLY A 1 78 ? -7.188 -28.484 -4.223 1 97.44 78 GLY A O 1
ATOM 580 N N . PRO A 1 79 ? -8.227 -30.484 -4.051 1 96.75 79 PRO A N 1
ATOM 581 C CA . PRO A 1 79 ? -7.754 -30.672 -2.674 1 96.75 79 PRO A CA 1
ATOM 582 C C . PRO A 1 79 ? -6.25 -30.922 -2.594 1 96.75 79 PRO A C 1
ATOM 584 O O . PRO A 1 79 ? -5.688 -31.594 -3.463 1 96.75 79 PRO A O 1
ATOM 587 N N . ASP A 1 80 ? -5.59 -30.359 -1.576 1 94.94 80 ASP A N 1
ATOM 588 C CA . ASP A 1 80 ? -4.203 -30.688 -1.265 1 94.94 80 ASP A CA 1
ATOM 589 C C . ASP A 1 80 ? -4.07 -32.156 -0.822 1 94.94 80 ASP A C 1
ATOM 591 O O . ASP A 1 80 ? -4.723 -32.562 0.131 1 94.94 80 ASP A O 1
ATOM 595 N N . PRO A 1 81 ? -3.264 -32.875 -1.491 1 95 81 PRO A N 1
ATOM 596 C CA . PRO A 1 81 ? -3.09 -34.25 -1.099 1 95 81 PRO A CA 1
ATOM 597 C C . PRO A 1 81 ? -2.57 -34.406 0.329 1 95 81 PRO A C 1
ATOM 599 O O . PRO A 1 81 ? -2.855 -35.406 0.989 1 95 81 PRO A O 1
ATOM 602 N N . ALA A 1 82 ? -1.833 -33.469 0.795 1 94.31 82 ALA A N 1
ATOM 603 C CA . ALA A 1 82 ? -1.247 -33.5 2.133 1 94.31 82 ALA A CA 1
ATOM 604 C C . ALA A 1 82 ? -2.244 -33.031 3.188 1 94.31 82 ALA A C 1
ATOM 606 O O . ALA A 1 82 ? -2.098 -33.344 4.371 1 94.31 82 ALA A O 1
ATOM 607 N N . ASP A 1 83 ? -3.188 -32.281 2.896 1 94.5 83 ASP A N 1
ATOM 608 C CA . ASP A 1 83 ? -4.227 -31.766 3.773 1 94.5 83 ASP A CA 1
ATOM 609 C C . ASP A 1 83 ? -5.5 -31.453 2.992 1 94.5 83 ASP A C 1
ATOM 611 O O . ASP A 1 83 ? -5.664 -30.359 2.469 1 94.5 83 ASP A O 1
ATOM 615 N N . ARG A 1 84 ? -6.406 -32.312 2.936 1 94.19 84 ARG A N 1
ATOM 616 C CA . ARG A 1 84 ? -7.574 -32.281 2.061 1 94.19 84 ARG A CA 1
ATOM 617 C C . ARG A 1 84 ? -8.461 -31.062 2.383 1 94.19 84 ARG A C 1
ATOM 619 O O . ARG A 1 84 ? -9.32 -30.688 1.585 1 94.19 84 ARG A O 1
ATOM 626 N N . ARG A 1 85 ? -8.281 -30.469 3.492 1 93.38 85 ARG A N 1
ATOM 627 C CA . ARG A 1 85 ? -9.039 -29.266 3.846 1 93.38 85 ARG A CA 1
ATOM 628 C C . ARG A 1 85 ? -8.531 -28.047 3.076 1 93.38 85 ARG A C 1
ATOM 630 O O . ARG A 1 85 ? -9.219 -27.031 3.006 1 93.38 85 ARG A O 1
ATOM 637 N N . ARG A 1 86 ? -7.359 -28.188 2.559 1 95.25 86 ARG A N 1
ATOM 638 C CA . ARG A 1 86 ? -6.77 -27.094 1.788 1 95.25 86 ARG A CA 1
ATOM 639 C C . ARG A 1 86 ? -7.094 -27.234 0.305 1 95.25 86 ARG A C 1
ATOM 641 O O . ARG A 1 86 ? -7.051 -28.344 -0.243 1 95.25 86 ARG A O 1
ATOM 648 N N . THR A 1 87 ? -7.438 -26.172 -0.269 1 97.31 87 THR A N 1
ATOM 649 C CA . THR A 1 87 ? -7.707 -26.125 -1.702 1 97.31 87 THR A CA 1
ATOM 650 C C . THR A 1 87 ? -6.535 -25.5 -2.453 1 97.31 87 THR A C 1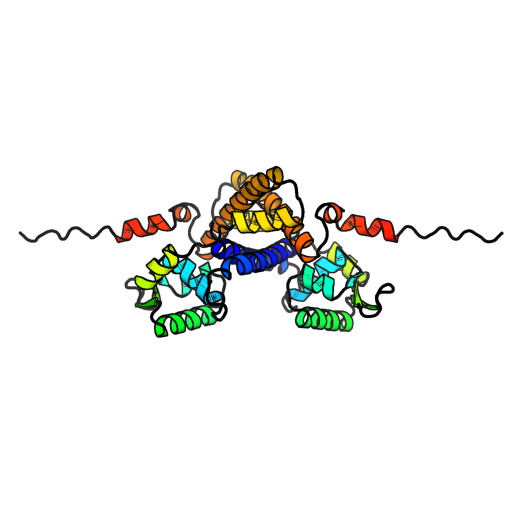
ATOM 652 O O . THR A 1 87 ? -6.16 -24.359 -2.186 1 97.31 87 THR A O 1
ATOM 655 N N . LEU A 1 88 ? -5.961 -26.234 -3.35 1 98.25 88 LEU A N 1
ATOM 656 C CA . LEU A 1 88 ? -4.863 -25.734 -4.168 1 98.25 88 LEU A CA 1
ATOM 657 C C . LEU A 1 88 ? -5.383 -25.141 -5.469 1 98.25 88 LEU A C 1
ATOM 659 O O . LEU A 1 88 ? -6.34 -25.641 -6.055 1 98.25 88 LEU A O 1
ATOM 663 N N . VAL A 1 89 ? -4.758 -24.047 -5.922 1 98.38 89 VAL A N 1
ATOM 664 C CA . VAL A 1 89 ? -5.168 -23.328 -7.113 1 98.38 89 VAL A CA 1
ATOM 665 C C . VAL A 1 89 ? -4.051 -23.359 -8.156 1 98.38 89 VAL A C 1
ATOM 667 O O . VAL A 1 89 ? -2.9 -23.031 -7.855 1 98.38 89 VAL A O 1
ATOM 670 N N . THR A 1 90 ? -4.328 -23.797 -9.383 1 97.81 90 THR A N 1
ATOM 671 C CA . THR A 1 90 ? -3.35 -23.891 -10.453 1 97.81 90 THR A CA 1
ATOM 672 C C . THR A 1 90 ? -3.857 -23.203 -11.719 1 97.81 90 THR A C 1
ATOM 674 O O . THR A 1 90 ? -5.012 -23.391 -12.109 1 97.81 90 THR A O 1
ATOM 677 N N . PRO A 1 91 ? -2.994 -22.359 -12.289 1 96.75 91 PRO A N 1
ATOM 678 C CA . PRO A 1 91 ? -3.41 -21.75 -13.555 1 96.75 91 PRO A CA 1
ATOM 679 C C . PRO A 1 91 ? -3.475 -22.766 -14.695 1 96.75 91 PRO A C 1
ATOM 681 O O . PRO A 1 91 ? -2.693 -23.719 -14.727 1 96.75 91 PRO A O 1
ATOM 684 N N . VAL A 1 92 ? -4.406 -22.531 -15.609 1 96.5 92 VAL A N 1
ATOM 685 C CA . VAL A 1 92 ? -4.426 -23.359 -16.812 1 96.5 92 VAL A CA 1
ATOM 686 C C . VAL A 1 92 ? -3.27 -22.953 -17.734 1 96.5 92 VAL A C 1
ATOM 688 O O . VAL A 1 92 ? -2.787 -21.812 -17.672 1 96.5 92 VAL A O 1
ATOM 691 N N . ASP A 1 93 ? -2.84 -23.828 -18.609 1 93.31 93 ASP A N 1
ATOM 692 C CA . ASP A 1 93 ? -1.673 -23.625 -19.469 1 93.31 93 ASP A CA 1
ATOM 693 C C . ASP A 1 93 ? -1.854 -22.406 -20.359 1 93.31 93 ASP A C 1
ATOM 695 O O . ASP A 1 93 ? -0.906 -21.656 -20.594 1 93.31 93 ASP A O 1
ATOM 699 N N . ALA A 1 94 ? -3.023 -22.281 -20.844 1 91 94 ALA A N 1
ATOM 700 C CA . ALA A 1 94 ? -3.312 -21.156 -21.734 1 91 94 ALA A CA 1
ATOM 701 C C . ALA A 1 94 ? -3.074 -19.828 -21.031 1 91 94 ALA A C 1
ATOM 703 O O . ALA A 1 94 ? -2.594 -18.875 -21.656 1 91 94 ALA A O 1
ATOM 704 N N . LEU A 1 95 ? -3.389 -19.688 -19.781 1 89.38 95 LEU A N 1
ATOM 705 C CA . LEU A 1 95 ? -3.18 -18.484 -19 1 89.38 95 LEU A CA 1
ATOM 706 C C . LEU A 1 95 ? -1.691 -18.203 -18.828 1 89.38 95 LEU A C 1
ATOM 708 O O . LEU A 1 95 ? -1.252 -17.047 -18.938 1 89.38 95 LEU A O 1
ATOM 712 N N . VAL A 1 96 ? -0.958 -19.203 -18.578 1 89.19 96 VAL A N 1
ATOM 713 C CA . VAL A 1 96 ? 0.484 -19.078 -18.391 1 89.19 96 VAL A CA 1
ATOM 714 C C . VAL A 1 96 ? 1.127 -18.531 -19.672 1 89.19 96 VAL A C 1
ATOM 716 O O . VAL A 1 96 ? 1.968 -17.625 -19.609 1 89.19 96 VAL A O 1
ATOM 719 N N . GLU A 1 97 ? 0.648 -19 -20.75 1 87.75 97 GLU A N 1
ATOM 720 C CA . GLU A 1 97 ? 1.185 -18.578 -22.031 1 87.75 97 GLU A CA 1
ATOM 721 C C . GLU A 1 97 ? 0.844 -17.109 -22.312 1 87.75 97 GLU A C 1
ATOM 723 O O . GLU A 1 97 ? 1.693 -16.344 -22.781 1 87.75 97 GLU A O 1
ATOM 728 N N . VAL A 1 98 ? -0.388 -16.797 -22.016 1 83 98 VAL A N 1
ATOM 729 C CA . VAL A 1 98 ? -0.844 -15.438 -22.281 1 83 98 VAL A CA 1
ATOM 730 C C . VAL A 1 98 ? -0.061 -14.461 -21.406 1 83 98 VAL A C 1
ATOM 732 O O . VAL A 1 98 ? 0.373 -13.406 -21.875 1 83 98 VAL A O 1
ATOM 735 N N . VAL A 1 99 ? 0.108 -14.805 -20.188 1 81.25 99 VAL A N 1
ATOM 736 C CA . VAL A 1 99 ? 0.813 -13.938 -19.25 1 81.25 99 VAL A CA 1
ATOM 737 C C . VAL A 1 99 ? 2.277 -13.812 -19.672 1 81.25 99 VAL A C 1
ATOM 739 O O . VAL A 1 99 ? 2.865 -12.727 -19.578 1 81.25 99 VAL A O 1
ATOM 742 N N . ALA A 1 100 ? 2.861 -14.867 -20.047 1 78.19 100 ALA A N 1
ATOM 743 C CA . ALA A 1 100 ? 4.254 -14.867 -20.484 1 78.19 100 ALA A CA 1
ATOM 744 C C . ALA A 1 100 ? 4.453 -13.938 -21.688 1 78.19 100 ALA A C 1
ATOM 746 O O . ALA A 1 100 ? 5.531 -13.359 -21.859 1 78.19 100 ALA A O 1
ATOM 747 N N . GLN A 1 101 ? 3.387 -13.805 -22.453 1 76.25 101 GLN A N 1
ATOM 748 C CA . GLN A 1 101 ? 3.461 -12.992 -23.672 1 76.25 101 GLN A CA 1
ATOM 749 C C . GLN A 1 101 ? 3.205 -11.523 -23.359 1 76.25 101 GLN A C 1
ATOM 751 O O . GLN A 1 101 ? 3.553 -10.648 -24.156 1 76.25 101 GLN A O 1
ATOM 756 N N . ARG A 1 102 ? 2.535 -11.406 -22.25 1 71.94 102 ARG A N 1
ATOM 757 C CA . ARG A 1 102 ? 2.213 -10.023 -21.906 1 71.94 102 ARG A CA 1
ATOM 758 C C . ARG A 1 102 ? 3.451 -9.273 -21.422 1 71.94 102 ARG A C 1
ATOM 760 O O . ARG A 1 102 ? 4.27 -9.836 -20.688 1 71.94 102 ARG A O 1
ATOM 767 N N . GLN A 1 103 ? 3.662 -8.18 -22.062 1 61.22 103 GLN A N 1
ATOM 768 C CA . GLN A 1 103 ? 4.746 -7.32 -21.594 1 61.22 103 GLN A CA 1
ATOM 769 C C . GLN A 1 103 ? 4.371 -6.609 -20.297 1 61.22 103 GLN A C 1
ATOM 771 O O . GLN A 1 103 ? 3.619 -5.633 -20.312 1 61.22 103 GLN A O 1
ATOM 776 N N . GLN A 1 104 ? 4.582 -7.242 -19.234 1 65.25 104 GLN A N 1
ATOM 777 C CA . GLN A 1 104 ? 4.348 -6.512 -17.984 1 65.25 104 GLN A CA 1
ATOM 778 C C . GLN A 1 104 ? 5.422 -5.449 -17.766 1 65.25 104 GLN A C 1
ATOM 780 O O . GLN A 1 104 ? 6.602 -5.688 -18.031 1 65.25 104 GLN A O 1
ATOM 785 N N . ARG A 1 105 ? 4.867 -4.316 -17.484 1 73.81 105 ARG A N 1
ATOM 786 C CA . ARG A 1 105 ? 5.848 -3.277 -17.188 1 73.81 105 ARG A CA 1
ATOM 787 C C . ARG A 1 105 ? 6.684 -3.65 -15.961 1 73.81 105 ARG A C 1
ATOM 789 O O . ARG A 1 105 ? 6.164 -4.207 -14.992 1 73.81 105 ARG A O 1
ATOM 796 N N . ASP A 1 106 ? 7.891 -3.289 -16.219 1 87.38 106 ASP A N 1
ATOM 797 C CA . ASP A 1 106 ? 8.867 -3.459 -15.141 1 87.38 106 ASP A CA 1
ATOM 798 C C . ASP A 1 106 ? 8.695 -2.381 -14.07 1 87.38 106 ASP A C 1
ATOM 800 O O . ASP A 1 106 ? 8.492 -1.209 -14.391 1 87.38 106 ASP A O 1
ATOM 804 N N . ALA A 1 107 ? 8.594 -2.791 -12.82 1 93.06 107 ALA A N 1
ATOM 805 C CA . ALA A 1 107 ? 8.477 -1.857 -11.703 1 93.06 107 ALA A CA 1
ATOM 806 C C . ALA A 1 107 ? 9.523 -0.751 -11.805 1 93.06 107 ALA A C 1
ATOM 808 O O . ALA A 1 107 ? 9.266 0.393 -11.422 1 93.06 107 ALA A O 1
ATOM 809 N N . GLU A 1 108 ? 10.68 -1.087 -12.336 1 94.38 108 GLU A N 1
ATOM 810 C CA . GLU A 1 108 ? 11.734 -0.085 -12.477 1 94.38 108 GLU A CA 1
ATOM 811 C C . GLU A 1 108 ? 11.32 1.019 -13.445 1 94.38 108 GLU A C 1
ATOM 813 O O . GLU A 1 108 ? 11.586 2.197 -13.203 1 94.38 108 GLU A O 1
ATOM 818 N N . GLN A 1 109 ? 10.672 0.628 -14.516 1 93 109 GLN A N 1
ATOM 819 C CA . GLN A 1 109 ? 10.18 1.611 -15.477 1 93 109 GLN A CA 1
ATOM 820 C C . GLN A 1 109 ? 9.094 2.488 -14.859 1 93 109 GLN A C 1
ATOM 822 O O . GLN A 1 109 ? 9.047 3.693 -15.109 1 93 109 GLN A O 1
ATOM 827 N N . VAL A 1 110 ? 8.258 1.854 -14.062 1 93.25 110 VAL A N 1
ATOM 828 C CA . VAL A 1 110 ? 7.18 2.568 -13.391 1 93.25 110 VAL A CA 1
ATOM 829 C C . VAL A 1 110 ? 7.766 3.6 -12.43 1 93.25 110 VAL A C 1
ATOM 831 O O . VAL A 1 110 ? 7.355 4.762 -12.43 1 93.25 110 VAL A O 1
ATOM 834 N N . ILE A 1 111 ? 8.727 3.227 -11.625 1 95.06 111 ILE A N 1
ATOM 835 C CA . ILE A 1 111 ? 9.375 4.105 -10.656 1 95.06 111 ILE A CA 1
ATOM 836 C C . ILE A 1 111 ? 10.156 5.195 -11.391 1 95.06 111 ILE A C 1
ATOM 838 O O . ILE A 1 111 ? 10.109 6.367 -11 1 95.06 111 ILE A O 1
ATOM 842 N N . ALA A 1 112 ? 10.836 4.824 -12.477 1 94.25 112 ALA A N 1
ATOM 843 C CA . ALA A 1 112 ? 11.602 5.789 -13.266 1 94.25 112 ALA A CA 1
ATOM 844 C C . ALA A 1 112 ? 10.688 6.879 -13.828 1 94.25 112 ALA A C 1
ATOM 846 O O . ALA A 1 112 ? 11.055 8.055 -13.836 1 94.25 112 ALA A O 1
ATOM 847 N N . ALA A 1 113 ? 9.531 6.48 -14.289 1 91.69 113 ALA A N 1
ATOM 848 C CA . ALA A 1 113 ? 8.586 7.445 -14.844 1 91.69 113 ALA A CA 1
ATOM 849 C C . ALA A 1 113 ? 8.125 8.438 -13.773 1 91.69 113 ALA A C 1
ATOM 851 O O . ALA A 1 113 ? 8.016 9.633 -14.039 1 91.69 113 ALA A O 1
ATOM 852 N N . ALA A 1 114 ? 7.879 7.949 -12.57 1 92 114 ALA A N 1
ATOM 853 C CA . ALA A 1 114 ? 7.477 8.812 -11.469 1 92 114 ALA A CA 1
ATOM 854 C C . ALA A 1 114 ? 8.594 9.789 -11.102 1 92 114 ALA A C 1
ATOM 856 O O . ALA A 1 114 ? 8.336 10.977 -10.867 1 92 114 ALA A O 1
ATOM 857 N N . LEU A 1 115 ? 9.852 9.312 -11.055 1 92.88 115 LEU A N 1
ATOM 858 C CA . LEU A 1 115 ? 11.008 10.148 -10.742 1 92.88 115 LEU A CA 1
ATOM 859 C C . LEU A 1 115 ? 11.211 11.219 -11.805 1 92.88 115 LEU A C 1
ATOM 861 O O . LEU A 1 115 ? 11.555 12.359 -11.484 1 92.88 115 LEU A O 1
ATOM 865 N N . ALA A 1 116 ? 10.961 10.852 -13.031 1 91.44 116 ALA A N 1
ATOM 866 C CA . ALA A 1 116 ? 11.195 11.75 -14.164 1 91.44 116 ALA A CA 1
ATOM 867 C C . ALA A 1 116 ? 10.227 12.922 -14.141 1 91.44 116 ALA A C 1
ATOM 869 O O . ALA A 1 116 ? 10.539 14 -14.656 1 91.44 116 ALA A O 1
ATOM 870 N N . GLU A 1 117 ? 9.008 12.703 -13.609 1 88.44 117 GLU A N 1
ATOM 871 C CA . GLU A 1 117 ? 8.023 13.773 -13.492 1 88.44 117 GLU A CA 1
ATOM 872 C C . GLU A 1 117 ? 8.516 14.875 -12.562 1 88.44 117 GLU A C 1
ATOM 874 O O . GLU A 1 117 ? 8.102 16.031 -12.688 1 88.44 117 GLU A O 1
ATOM 879 N N . LEU A 1 118 ? 9.43 14.578 -11.617 1 83.88 118 LEU A N 1
ATOM 880 C CA . LEU A 1 118 ? 9.891 15.531 -10.617 1 83.88 118 LEU A CA 1
ATOM 881 C C . LEU A 1 118 ? 11.266 16.078 -10.977 1 83.88 118 LEU A C 1
ATOM 883 O O . LEU A 1 118 ? 11.633 17.172 -10.57 1 83.88 118 LEU A O 1
ATOM 887 N N . ASP A 1 119 ? 12.109 15.18 -11.461 1 78.06 119 ASP A N 1
ATOM 888 C CA . ASP A 1 119 ? 13.477 15.523 -11.836 1 78.06 119 ASP A CA 1
ATOM 889 C C . ASP A 1 119 ? 13.75 15.172 -13.297 1 78.06 119 ASP A C 1
ATOM 891 O O . ASP A 1 119 ? 13.852 14 -13.648 1 78.06 119 ASP A O 1
ATOM 895 N N . PRO A 1 120 ? 13.992 16.234 -14.039 1 73.75 120 PRO A N 1
ATOM 896 C CA . PRO A 1 120 ? 14.164 15.898 -15.453 1 73.75 120 PRO A CA 1
ATOM 897 C C . PRO A 1 120 ? 15.578 15.43 -15.781 1 73.75 120 PRO A C 1
ATOM 899 O O . PRO A 1 120 ? 15.836 14.961 -16.891 1 73.75 120 PRO A O 1
ATOM 902 N N . ASP A 1 121 ? 16.453 15.461 -14.812 1 81.75 121 ASP A N 1
ATOM 903 C CA . ASP A 1 121 ? 17.766 14.914 -15.141 1 81.75 121 ASP A CA 1
ATOM 904 C C . ASP A 1 121 ? 17.703 13.398 -15.312 1 81.75 121 ASP A C 1
ATOM 906 O O . ASP A 1 121 ? 17.703 12.656 -14.328 1 81.75 121 ASP A O 1
ATOM 910 N N . ALA A 1 122 ? 17.797 12.984 -16.5 1 73.06 122 ALA A N 1
ATOM 911 C CA . ALA A 1 122 ? 17.516 11.609 -16.906 1 73.06 122 ALA A CA 1
ATOM 912 C C . ALA A 1 122 ? 18.516 10.641 -16.25 1 73.06 122 ALA A C 1
ATOM 914 O O . ALA A 1 122 ? 18.125 9.562 -15.789 1 73.06 122 ALA A O 1
ATOM 915 N N . GLU A 1 123 ? 19.781 10.992 -16.297 1 75 123 GLU A N 1
ATOM 916 C CA . GLU A 1 123 ? 20.797 10.102 -15.742 1 75 123 GLU A CA 1
ATOM 917 C C . GLU A 1 123 ? 20.578 9.875 -14.25 1 75 123 GLU A C 1
ATOM 919 O O . GLU A 1 123 ? 20.672 8.742 -13.766 1 75 123 GLU A O 1
ATOM 924 N N . ALA A 1 124 ? 20.25 10.844 -13.688 1 87.31 124 ALA A N 1
ATOM 925 C CA . ALA A 1 124 ? 20 10.75 -12.25 1 87.31 124 ALA A CA 1
ATOM 926 C C . ALA A 1 124 ? 18.734 9.93 -11.961 1 87.31 124 ALA A C 1
ATOM 928 O O . ALA A 1 124 ? 18.719 9.133 -11.023 1 87.31 124 ALA A O 1
ATOM 929 N N . VAL A 1 125 ? 17.938 9.984 -12.992 1 91.56 125 VAL A N 1
ATOM 930 C CA . VAL A 1 125 ? 16.672 9.297 -12.805 1 91.56 125 VAL A CA 1
ATOM 931 C C . VAL A 1 125 ? 16.875 7.789 -12.938 1 91.56 125 VAL A C 1
ATOM 933 O O . VAL A 1 125 ? 16.359 7.016 -12.125 1 91.56 125 VAL A O 1
ATOM 936 N N . THR A 1 126 ? 17.641 7.406 -13.914 1 92.38 126 THR A N 1
ATOM 937 C CA . THR A 1 126 ? 17.844 5.988 -14.172 1 92.38 126 THR A CA 1
ATOM 938 C C . THR A 1 126 ? 18.547 5.324 -12.984 1 92.38 126 THR A C 1
ATOM 940 O O . THR A 1 126 ? 18.125 4.262 -12.523 1 92.38 126 THR A O 1
ATOM 943 N N . ALA A 1 127 ? 19.594 5.91 -12.5 1 94.12 127 ALA A N 1
ATOM 944 C CA . ALA A 1 127 ? 20.359 5.359 -11.383 1 94.12 127 ALA A CA 1
ATOM 945 C C . ALA A 1 127 ? 19.5 5.305 -10.117 1 94.12 127 ALA A C 1
ATOM 947 O O . ALA A 1 127 ? 19.547 4.316 -9.383 1 94.12 127 ALA A O 1
ATOM 948 N N . ARG A 1 128 ? 18.766 6.309 -9.891 1 94.06 128 ARG A N 1
ATOM 949 C CA . ARG A 1 128 ? 17.891 6.363 -8.727 1 94.06 128 ARG A CA 1
ATOM 950 C C . ARG A 1 128 ? 16.797 5.301 -8.812 1 94.06 128 ARG A C 1
ATOM 952 O O . ARG A 1 128 ? 16.516 4.625 -7.82 1 94.06 128 ARG A O 1
ATOM 959 N N . ALA A 1 129 ? 16.281 5.188 -10.023 1 95.62 129 ALA A N 1
ATOM 960 C CA . ALA A 1 129 ? 15.219 4.199 -10.219 1 95.62 129 ALA A CA 1
ATOM 961 C C . ALA A 1 129 ? 15.734 2.785 -9.969 1 95.62 129 ALA A C 1
ATOM 963 O O . ALA A 1 129 ? 15.055 1.976 -9.328 1 95.62 129 ALA A O 1
ATOM 964 N N . ALA A 1 130 ? 16.922 2.531 -10.422 1 95.62 130 ALA A N 1
ATOM 965 C CA . ALA A 1 130 ? 17.516 1.215 -10.211 1 95.62 130 ALA A CA 1
ATOM 966 C C . ALA A 1 130 ? 17.75 0.939 -8.727 1 95.62 130 ALA A C 1
ATOM 968 O O . ALA A 1 130 ? 17.406 -0.141 -8.234 1 95.62 130 ALA A O 1
ATOM 969 N N . ARG A 1 131 ? 18.266 1.904 -8.039 1 95.62 131 ARG A N 1
ATOM 970 C CA . ARG A 1 131 ? 18.547 1.763 -6.617 1 95.62 131 ARG A CA 1
ATOM 971 C C . ARG A 1 131 ? 17.25 1.574 -5.82 1 95.62 131 ARG A C 1
ATOM 973 O O . ARG A 1 131 ? 17.172 0.694 -4.961 1 95.62 131 ARG A O 1
ATOM 980 N N . LEU A 1 132 ? 16.266 2.357 -6.09 1 96.81 132 LEU A N 1
ATOM 981 C CA . LEU A 1 132 ? 14.992 2.293 -5.379 1 96.81 132 LEU A CA 1
ATOM 982 C C . LEU A 1 132 ? 14.266 0.99 -5.688 1 96.81 132 LEU A C 1
ATOM 984 O O . LEU A 1 132 ? 13.625 0.409 -4.809 1 96.81 132 LEU A O 1
ATOM 988 N N . THR A 1 133 ? 14.414 0.536 -6.945 1 96.94 133 THR A N 1
ATOM 989 C CA . THR A 1 133 ? 13.789 -0.726 -7.324 1 96.94 133 THR A CA 1
ATOM 990 C C . THR A 1 133 ? 14.438 -1.894 -6.586 1 96.94 133 THR A C 1
ATOM 992 O O . THR A 1 133 ? 13.742 -2.811 -6.137 1 96.94 133 THR A O 1
ATOM 995 N N . LEU A 1 134 ? 15.75 -1.868 -6.418 1 96 134 LEU A N 1
ATOM 996 C CA . LEU A 1 134 ? 16.453 -2.922 -5.688 1 96 134 LEU A CA 1
ATOM 997 C C . LEU A 1 134 ? 16 -2.961 -4.23 1 96 134 LEU A C 1
ATOM 999 O O . LEU A 1 134 ? 15.789 -4.039 -3.67 1 96 134 LEU A O 1
ATOM 1003 N N . ALA A 1 135 ? 15.867 -1.817 -3.623 1 96.25 135 ALA A N 1
ATOM 1004 C CA . ALA A 1 135 ? 15.398 -1.749 -2.242 1 96.25 135 ALA A CA 1
ATOM 1005 C C . ALA A 1 135 ? 13.961 -2.25 -2.127 1 96.25 135 ALA A C 1
ATOM 1007 O O . ALA A 1 135 ? 13.625 -2.979 -1.189 1 96.25 135 ALA A O 1
ATOM 1008 N N . ALA A 1 136 ? 13.133 -1.878 -3.109 1 97.5 136 ALA A N 1
ATOM 1009 C CA . ALA A 1 136 ? 11.742 -2.334 -3.137 1 97.5 136 ALA A CA 1
ATOM 1010 C C . ALA A 1 136 ? 11.664 -3.852 -3.271 1 97.5 136 ALA A C 1
ATOM 1012 O O . ALA A 1 136 ? 10.844 -4.5 -2.613 1 97.5 136 ALA A O 1
ATOM 1013 N N . GLU A 1 137 ? 12.523 -4.391 -4.078 1 96.25 137 GLU A N 1
ATOM 1014 C CA . GLU A 1 137 ? 12.57 -5.836 -4.27 1 96.25 137 GLU A CA 1
ATOM 1015 C C . GLU A 1 137 ? 12.953 -6.551 -2.977 1 96.25 137 GLU A C 1
ATOM 1017 O O . GLU A 1 137 ? 12.383 -7.594 -2.646 1 96.25 137 GLU A O 1
ATOM 1022 N N . GLU A 1 138 ? 13.914 -6.012 -2.324 1 94.75 138 GLU A N 1
ATOM 1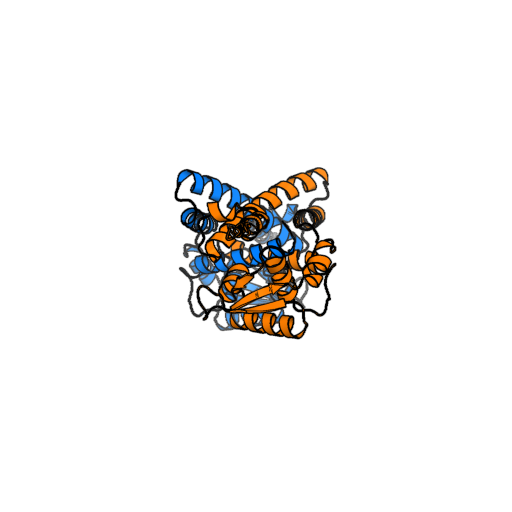023 C CA . GLU A 1 138 ? 14.312 -6.621 -1.06 1 94.75 138 GLU A CA 1
ATOM 1024 C C . GLU A 1 138 ? 13.18 -6.578 -0.042 1 94.75 138 GLU A C 1
ATOM 1026 O O . GLU A 1 138 ? 12.891 -7.574 0.621 1 94.75 138 GLU A O 1
ATOM 1031 N N . LEU A 1 139 ? 12.508 -5.445 0.102 1 96.25 139 LEU A N 1
ATOM 1032 C CA . LEU A 1 139 ? 11.375 -5.316 1.017 1 96.25 139 LEU A CA 1
ATOM 1033 C C . LEU A 1 139 ? 10.266 -6.285 0.645 1 96.25 139 LEU A C 1
ATOM 1035 O O . LEU A 1 139 ? 9.664 -6.918 1.52 1 96.25 139 LEU A O 1
ATOM 1039 N N . TYR A 1 140 ? 10.047 -6.371 -0.66 1 96.44 140 TYR A N 1
ATOM 1040 C CA . TYR A 1 140 ? 9.008 -7.281 -1.122 1 96.44 140 TYR A CA 1
ATOM 1041 C C . TYR A 1 140 ? 9.312 -8.719 -0.709 1 96.44 140 TYR A C 1
ATOM 1043 O O . TYR A 1 140 ? 8.438 -9.43 -0.221 1 96.44 140 TYR A O 1
ATOM 1051 N N . ARG A 1 141 ? 10.523 -9.125 -0.907 1 93.19 141 ARG A N 1
ATOM 1052 C CA . ARG A 1 141 ? 10.938 -10.484 -0.565 1 93.19 141 ARG A CA 1
ATOM 1053 C C . ARG A 1 141 ? 10.789 -10.742 0.931 1 93.19 141 ARG A C 1
ATOM 1055 O O . ARG A 1 141 ? 10.242 -11.773 1.339 1 93.19 141 ARG A O 1
ATOM 1062 N N . VAL A 1 142 ? 11.219 -9.805 1.726 1 92.12 142 VAL A N 1
ATOM 1063 C CA . VAL A 1 142 ? 11.188 -9.945 3.178 1 92.12 142 VAL A CA 1
ATOM 1064 C C . VAL A 1 142 ? 9.734 -10.008 3.656 1 92.12 142 VAL A C 1
ATOM 1066 O O . VAL A 1 142 ? 9.367 -10.898 4.426 1 92.12 142 VAL A O 1
ATOM 1069 N N . LEU A 1 143 ? 8.945 -9.141 3.18 1 94.88 143 LEU A N 1
ATOM 1070 C CA . LEU A 1 143 ? 7.586 -9.031 3.695 1 94.88 143 LEU A CA 1
ATOM 1071 C C . LEU A 1 143 ? 6.715 -10.18 3.186 1 94.88 143 LEU A C 1
ATOM 1073 O O . LEU A 1 143 ? 5.805 -10.633 3.885 1 94.88 143 LEU A O 1
ATOM 1077 N N . THR A 1 144 ? 7.008 -10.617 1.952 1 94.19 144 THR A N 1
ATOM 1078 C CA . THR A 1 144 ? 6.305 -11.789 1.434 1 94.19 144 THR A CA 1
ATOM 1079 C C . THR A 1 144 ? 6.656 -13.031 2.242 1 94.19 144 THR A C 1
ATOM 1081 O O . THR A 1 144 ? 5.773 -13.812 2.602 1 94.19 144 THR A O 1
ATOM 1084 N N . ALA A 1 145 ? 7.941 -13.227 2.549 1 93.06 145 ALA A N 1
ATOM 1085 C CA . ALA A 1 145 ? 8.375 -14.352 3.371 1 93.06 145 ALA A CA 1
ATOM 1086 C C . ALA A 1 145 ? 7.715 -14.32 4.746 1 93.06 145 ALA A C 1
ATOM 1088 O O . ALA A 1 145 ? 7.273 -15.352 5.254 1 93.06 145 ALA A O 1
ATOM 1089 N N . ARG A 1 146 ? 7.707 -13.156 5.301 1 91.12 146 ARG A N 1
ATOM 1090 C CA . ARG A 1 146 ? 7.062 -12.977 6.594 1 91.12 146 ARG A CA 1
ATOM 1091 C C . ARG A 1 146 ? 5.586 -13.359 6.527 1 91.12 146 ARG A C 1
ATOM 1093 O O . ARG A 1 146 ? 5.078 -14.055 7.41 1 91.12 146 ARG A O 1
ATOM 1100 N N . ALA A 1 147 ? 4.887 -12.914 5.504 1 92.5 147 ALA A N 1
ATOM 1101 C CA . ALA A 1 147 ? 3.459 -13.188 5.336 1 92.5 147 ALA A CA 1
ATOM 1102 C C . ALA A 1 147 ? 3.199 -14.68 5.188 1 92.5 147 ALA A C 1
ATOM 1104 O O . ALA A 1 147 ? 2.205 -15.195 5.703 1 92.5 147 ALA A O 1
ATOM 1105 N N . LEU A 1 148 ? 4.141 -15.391 4.57 1 91.94 148 LEU A N 1
ATOM 1106 C CA . LEU A 1 148 ? 3.961 -16.812 4.289 1 91.94 148 LEU A CA 1
ATOM 1107 C C . LEU A 1 148 ? 4.512 -17.672 5.422 1 91.94 148 LEU A C 1
ATOM 1109 O O . LEU A 1 148 ? 4.312 -18.891 5.445 1 91.94 148 LEU A O 1
ATOM 1113 N N . GLY A 1 149 ? 5.184 -16.984 6.434 1 86 149 GLY A N 1
ATOM 1114 C CA . GLY A 1 149 ? 5.762 -17.703 7.551 1 86 149 GLY A CA 1
ATOM 1115 C C . GLY A 1 149 ? 6.957 -18.562 7.156 1 86 149 GLY A C 1
ATOM 1116 O O . GLY A 1 149 ? 7.168 -19.641 7.711 1 86 149 GLY A O 1
ATOM 1117 N N . VAL A 1 150 ? 7.527 -18.266 6.07 1 73.31 150 VAL A N 1
ATOM 1118 C CA . VAL A 1 150 ? 8.664 -19.047 5.609 1 73.31 150 VAL A CA 1
ATOM 1119 C C . VAL A 1 150 ? 9.969 -18.312 5.922 1 73.31 150 VAL A C 1
ATOM 1121 O O . VAL A 1 150 ? 9.984 -17.094 6.027 1 73.31 150 VAL A O 1
ATOM 1124 N N . SER A 1 151 ? 11.008 -18.969 6.574 1 59.69 151 SER A N 1
ATOM 1125 C CA . SER A 1 151 ? 12.305 -18.359 6.836 1 59.69 151 SER A CA 1
ATOM 1126 C C . SER A 1 151 ? 12.914 -17.797 5.555 1 59.69 151 SER A C 1
ATOM 1128 O O . SER A 1 151 ? 12.625 -18.281 4.461 1 59.69 151 SER A O 1
ATOM 1130 N N . GLY A 1 152 ? 13.461 -16.594 5.441 1 48.91 152 GLY A N 1
ATOM 1131 C CA . GLY A 1 152 ? 14.023 -15.82 4.352 1 48.91 152 GLY A CA 1
ATOM 1132 C C . GLY A 1 152 ? 14.805 -16.656 3.357 1 48.91 152 GLY A C 1
ATOM 1133 O O . GLY A 1 152 ? 14.93 -16.281 2.189 1 48.91 152 GLY A O 1
ATOM 1134 N N . ASP A 1 153 ? 15.633 -17.594 3.77 1 44.5 153 ASP A N 1
ATOM 1135 C CA . ASP A 1 153 ? 16.453 -18.406 2.879 1 44.5 153 ASP A CA 1
ATOM 1136 C C . ASP A 1 153 ? 15.594 -19.172 1.882 1 44.5 153 ASP A C 1
ATOM 1138 O O . ASP A 1 153 ? 16.016 -19.438 0.753 1 44.5 153 ASP A O 1
ATOM 1142 N N . ALA A 1 154 ? 14.688 -19.703 2.252 1 41.03 154 ALA A N 1
ATOM 1143 C CA . ALA A 1 154 ? 13.836 -20.5 1.371 1 41.03 154 ALA A CA 1
ATOM 1144 C C . ALA A 1 154 ? 13.234 -19.641 0.267 1 41.03 154 ALA A C 1
ATOM 1146 O O . ALA A 1 154 ? 12.852 -20.141 -0.791 1 41.03 154 ALA A O 1
ATOM 1147 N N . VAL A 1 155 ? 13.086 -18.531 0.556 1 40.75 155 VAL A N 1
ATOM 1148 C CA . VAL A 1 155 ? 12.383 -17.594 -0.309 1 40.75 155 VAL A CA 1
ATOM 1149 C C . VAL A 1 155 ? 13.32 -17.078 -1.399 1 40.75 155 VAL A C 1
ATOM 1151 O O . VAL A 1 155 ? 12.883 -16.438 -2.355 1 40.75 155 VAL A O 1
ATOM 1154 N N . LEU A 1 156 ? 14.633 -17.234 -1.162 1 37.97 156 LEU A N 1
ATOM 1155 C CA . LEU A 1 156 ? 15.617 -16.922 -2.193 1 37.97 156 LEU A CA 1
ATOM 1156 C C . LEU A 1 156 ? 15.547 -17.938 -3.332 1 37.97 156 LEU A C 1
ATOM 1158 O O . LEU A 1 156 ? 16.422 -17.953 -4.207 1 37.97 156 LEU A O 1
ATOM 1162 N N . ILE A 1 157 ? 14.922 -19.031 -3.209 1 34.41 157 ILE A N 1
ATOM 1163 C CA . ILE A 1 157 ? 14.742 -19.812 -4.422 1 34.41 157 ILE A CA 1
ATOM 1164 C C . ILE A 1 157 ? 13.93 -19.016 -5.438 1 34.41 157 ILE A C 1
ATOM 1166 O O . ILE A 1 157 ? 12.852 -18.5 -5.117 1 34.41 157 ILE A O 1
ATOM 1170 N N . PRO A 1 158 ? 14.594 -18.469 -6.406 1 34.59 158 PRO A N 1
ATOM 1171 C CA . PRO A 1 158 ? 13.75 -17.844 -7.426 1 34.59 158 PRO A CA 1
ATOM 1172 C C . PRO A 1 158 ? 12.375 -18.484 -7.547 1 34.59 158 PRO A C 1
ATOM 1174 O O . PRO A 1 158 ? 12.25 -19.703 -7.395 1 34.59 158 PRO A O 1
ATOM 1177 N N . LEU A 1 159 ? 11.305 -17.703 -7.262 1 35.16 159 LEU A N 1
ATOM 1178 C CA . LEU A 1 159 ? 9.977 -18.281 -7.426 1 35.16 159 LEU A CA 1
ATOM 1179 C C . LEU A 1 159 ? 9.992 -19.391 -8.477 1 35.16 159 LEU A C 1
ATOM 1181 O O . LEU A 1 159 ? 9.203 -20.344 -8.398 1 35.16 159 LEU A O 1
ATOM 1185 N N . ASN A 1 160 ? 10.898 -19.266 -9.336 1 33.62 160 ASN A N 1
ATOM 1186 C CA . ASN A 1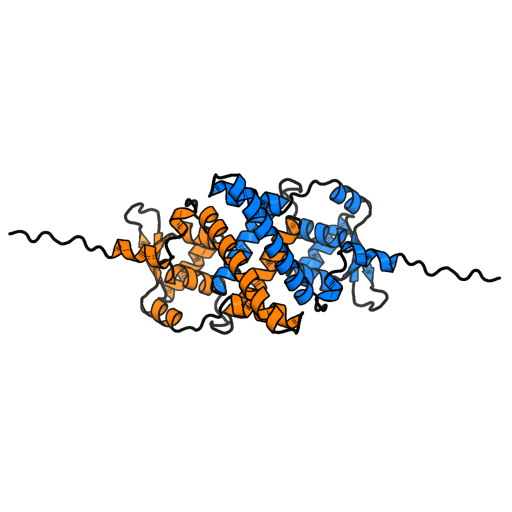 160 ? 11.109 -20.25 -10.391 1 33.62 160 ASN A CA 1
ATOM 1187 C C . ASN A 1 160 ? 11.648 -21.562 -9.828 1 33.62 160 ASN A C 1
ATOM 1189 O O . ASN A 1 160 ? 11.547 -22.609 -10.469 1 33.62 160 ASN A O 1
ATOM 1193 N N . SER A 1 161 ? 12.461 -21.531 -8.859 1 36.16 161 SER A N 1
ATOM 1194 C CA . SER A 1 161 ? 13.164 -22.734 -8.43 1 36.16 161 SER A CA 1
ATOM 1195 C C . SER A 1 161 ? 12.242 -23.672 -7.645 1 36.16 161 SER A C 1
ATOM 1197 O O . SER A 1 161 ? 12.594 -24.812 -7.367 1 36.16 161 SER A O 1
ATOM 1199 N N . LEU A 1 162 ? 11.273 -23.156 -7.078 1 35.09 162 LEU A N 1
ATOM 1200 C CA . LEU A 1 162 ? 10.352 -24.047 -6.379 1 35.09 162 LEU A CA 1
ATOM 1201 C C . LEU A 1 162 ? 9.695 -25.016 -7.352 1 35.09 162 LEU A C 1
ATOM 1203 O O . LEU A 1 162 ? 9.273 -26.109 -6.957 1 35.09 162 LEU A O 1
ATOM 1207 N N . SER A 1 163 ? 9.711 -24.656 -8.602 1 32.72 163 SER A N 1
ATOM 1208 C CA . SER A 1 163 ? 9.141 -25.531 -9.617 1 32.72 163 SER A CA 1
ATOM 1209 C C . SER A 1 163 ? 10.023 -26.766 -9.844 1 32.72 163 SER A C 1
ATOM 1211 O O . SER A 1 163 ? 9.578 -27.75 -10.43 1 32.72 163 SER A O 1
ATOM 1213 N N . GLU A 1 164 ? 11.32 -26.609 -9.578 1 35.81 164 GLU A N 1
ATOM 1214 C CA . GLU A 1 164 ? 12.188 -27.703 -9.984 1 35.81 164 GLU A CA 1
ATOM 1215 C C . GLU A 1 164 ? 11.961 -28.938 -9.109 1 35.81 164 GLU A C 1
ATOM 1217 O O . GLU A 1 164 ? 12.172 -30.062 -9.555 1 35.81 164 GLU A O 1
ATOM 1222 N N . LYS A 1 165 ? 11.57 -28.781 -7.902 1 38.69 165 LYS A N 1
ATOM 1223 C CA . LYS A 1 165 ? 11.461 -30.016 -7.109 1 38.69 165 LYS A CA 1
ATOM 1224 C C . LYS A 1 165 ? 10.227 -30.812 -7.492 1 38.69 165 LYS A C 1
ATOM 1226 O O . LYS A 1 165 ? 10.07 -31.953 -7.078 1 38.69 165 LYS A O 1
ATOM 1231 N N . ALA A 1 166 ? 9.289 -30.156 -8.078 1 35.97 166 ALA A N 1
ATOM 1232 C CA . ALA A 1 166 ? 8.07 -30.906 -8.383 1 35.97 166 ALA A CA 1
ATOM 1233 C C . ALA A 1 166 ? 8.273 -31.812 -9.602 1 35.97 166 ALA A C 1
ATOM 1235 O O . ALA A 1 166 ? 7.449 -32.688 -9.867 1 35.97 166 ALA A O 1
ATOM 1236 N N . THR A 1 167 ? 9.32 -31.375 -10.352 1 36 167 THR A N 1
ATOM 1237 C CA . THR A 1 167 ? 9.469 -32.156 -11.578 1 36 167 THR A CA 1
ATOM 1238 C C . THR A 1 167 ? 10.266 -33.438 -11.312 1 36 167 THR A C 1
ATOM 1240 O O . THR A 1 167 ? 10.516 -34.219 -12.234 1 36 167 THR A O 1
ATOM 1243 N N . GLU A 1 168 ? 10.836 -33.5 -10.086 1 38.25 168 GLU A N 1
ATOM 1244 C CA . GLU A 1 168 ? 11.516 -34.781 -10 1 38.25 168 GLU A CA 1
ATOM 1245 C C . GLU A 1 168 ? 10.523 -35.938 -9.938 1 38.25 168 GLU A C 1
ATOM 1247 O O . GLU A 1 168 ? 9.789 -36.094 -8.961 1 38.25 168 GLU A O 1
ATOM 1252 N N . ARG A 1 169 ? 9.977 -36.312 -11.125 1 35.5 169 ARG A N 1
ATOM 1253 C CA . ARG A 1 169 ? 9.234 -37.531 -11.336 1 35.5 169 ARG A CA 1
ATOM 1254 C C . ARG A 1 169 ? 9.945 -38.719 -10.68 1 35.5 169 ARG A C 1
ATOM 1256 O O . ARG A 1 169 ? 11.148 -38.906 -10.875 1 35.5 169 ARG A O 1
ATOM 1263 N N . PRO A 1 170 ? 9.5 -39.156 -9.562 1 36.91 170 PRO A N 1
ATOM 1264 C CA . PRO A 1 170 ? 10.156 -40.375 -9.086 1 36.91 170 PRO A CA 1
ATOM 1265 C C . PRO A 1 170 ? 10.352 -41.406 -10.195 1 36.91 170 PRO A C 1
ATOM 1267 O O . PRO A 1 170 ? 9.461 -41.594 -11.016 1 36.91 170 PRO A O 1
ATOM 1270 N N . LYS A 1 171 ? 11.484 -41.656 -10.656 1 39.5 171 LYS A N 1
ATOM 1271 C CA . LYS A 1 171 ? 11.883 -42.719 -11.57 1 39.5 171 LYS A CA 1
ATOM 1272 C C . LYS A 1 171 ? 11.227 -44.062 -11.195 1 39.5 171 LYS A C 1
ATOM 1274 O O . LYS A 1 171 ? 11.375 -44.531 -10.062 1 39.5 171 LYS A O 1
ATOM 1279 N N . ARG A 1 172 ? 10 -44.312 -11.789 1 34.69 172 ARG A N 1
ATOM 1280 C CA . ARG A 1 172 ? 9.336 -45.625 -11.711 1 34.69 172 ARG A CA 1
ATOM 1281 C C . ARG A 1 172 ? 10.344 -46.75 -11.797 1 34.69 172 ARG A C 1
ATOM 1283 O O . ARG A 1 172 ? 11.117 -46.844 -12.75 1 34.69 172 ARG A O 1
ATOM 1290 N N . ARG A 1 173 ? 10.852 -47.188 -10.68 1 40.44 173 ARG A N 1
ATOM 1291 C CA . ARG A 1 173 ? 11.539 -48.469 -10.633 1 40.44 173 ARG A CA 1
ATOM 1292 C C . ARG A 1 173 ? 10.812 -49.531 -11.469 1 40.44 173 ARG A C 1
ATOM 1294 O O . ARG A 1 173 ? 9.641 -49.812 -11.211 1 40.44 173 ARG A O 1
ATOM 1301 N N . GLY A 1 174 ? 11.102 -49.531 -12.727 1 35.12 174 GLY A N 1
ATOM 1302 C CA . GLY A 1 174 ? 10.68 -50.594 -13.625 1 35.12 174 GLY A CA 1
ATOM 1303 C C . GLY A 1 174 ? 10.766 -51.969 -13 1 35.12 174 GLY A C 1
ATOM 1304 O O . GLY A 1 174 ? 11.758 -52.312 -12.352 1 35.12 174 GLY A O 1
ATOM 1305 N N . ARG A 1 175 ? 9.656 -52.594 -12.5 1 37.62 175 ARG A N 1
ATOM 1306 C CA . ARG A 1 175 ? 9.484 -54.031 -12.172 1 37.62 175 ARG A CA 1
ATOM 1307 C C . ARG A 1 175 ? 10.148 -54.906 -13.211 1 37.62 175 ARG A C 1
ATOM 1309 O O . ARG A 1 175 ? 9.758 -54.906 -14.383 1 37.62 175 ARG A O 1
ATOM 1316 N N . SER A 1 176 ? 11.422 -55.219 -13.102 1 30.56 176 SER A N 1
ATOM 1317 C CA . SER A 1 176 ? 11.805 -56.5 -13.688 1 30.56 176 SER A CA 1
ATOM 1318 C C . SER A 1 176 ? 10.961 -57.656 -13.125 1 30.56 176 SER A C 1
ATOM 1320 O O . SER A 1 176 ? 10.578 -57.625 -11.953 1 30.56 176 SER A O 1
ATOM 1322 N N . MET B 1 1 ? 11.656 -6.797 -10.516 1 89.69 1 MET B N 1
ATOM 1323 C CA . MET B 1 1 ? 10.312 -7.055 -10.016 1 89.69 1 MET B CA 1
ATOM 1324 C C . MET B 1 1 ? 9.258 -6.512 -10.977 1 89.69 1 MET B C 1
ATOM 1326 O O . MET B 1 1 ? 9.539 -5.59 -11.75 1 89.69 1 MET B O 1
ATOM 1330 N N . LYS B 1 2 ? 8.055 -7.113 -11 1 90.81 2 LYS B N 1
ATOM 1331 C CA . LYS B 1 2 ? 6.945 -6.676 -11.852 1 90.81 2 LYS B CA 1
ATOM 1332 C C . LYS B 1 2 ? 6.094 -5.625 -11.141 1 90.81 2 LYS B C 1
ATOM 1334 O O . LYS B 1 2 ? 6.211 -5.438 -9.93 1 90.81 2 LYS B O 1
ATOM 1339 N N . ALA B 1 3 ? 5.285 -4.973 -11.953 1 92.31 3 ALA B N 1
ATOM 1340 C CA . ALA B 1 3 ? 4.383 -3.975 -11.391 1 92.31 3 ALA B CA 1
ATOM 1341 C C . ALA B 1 3 ? 3.432 -4.609 -10.375 1 92.31 3 ALA B C 1
ATOM 1343 O O . ALA B 1 3 ? 3.074 -3.984 -9.375 1 92.31 3 ALA B O 1
ATOM 1344 N N . SER B 1 4 ? 3.043 -5.875 -10.617 1 92.38 4 SER B N 1
ATOM 1345 C CA . SER B 1 4 ? 2.158 -6.57 -9.688 1 92.38 4 SER B CA 1
ATOM 1346 C C . SER B 1 4 ? 2.84 -6.793 -8.344 1 92.38 4 SER B C 1
ATOM 1348 O O . SER B 1 4 ? 2.193 -6.727 -7.293 1 92.38 4 SER B O 1
ATOM 1350 N N . GLU B 1 5 ? 4.133 -7.043 -8.367 1 94.5 5 GLU B N 1
ATOM 1351 C CA . GLU B 1 5 ? 4.895 -7.211 -7.129 1 94.5 5 GLU B CA 1
ATOM 1352 C C . GLU B 1 5 ? 5.035 -5.891 -6.379 1 94.5 5 GLU B C 1
ATOM 1354 O O . GLU B 1 5 ? 5.012 -5.863 -5.148 1 94.5 5 GLU B O 1
ATOM 1359 N N . LEU B 1 6 ? 5.191 -4.836 -7.16 1 96.5 6 LEU B N 1
ATOM 1360 C CA . LEU B 1 6 ? 5.23 -3.51 -6.555 1 96.5 6 LEU B CA 1
ATOM 1361 C C . LEU B 1 6 ? 3.918 -3.195 -5.848 1 96.5 6 LEU B C 1
ATOM 1363 O O . LEU B 1 6 ? 3.916 -2.633 -4.75 1 96.5 6 LEU B O 1
ATOM 1367 N N . TYR B 1 7 ? 2.801 -3.598 -6.469 1 96.31 7 TYR B N 1
ATOM 1368 C CA . TYR B 1 7 ? 1.487 -3.451 -5.855 1 96.31 7 TYR B CA 1
ATOM 1369 C C . TYR B 1 7 ? 1.409 -4.223 -4.543 1 96.31 7 TYR B C 1
ATOM 1371 O O . TYR B 1 7 ? 0.991 -3.678 -3.52 1 96.31 7 TYR B O 1
ATOM 1379 N N . LEU B 1 8 ? 1.8 -5.41 -4.594 1 96.94 8 LEU B N 1
ATOM 1380 C CA . LEU B 1 8 ? 1.705 -6.262 -3.41 1 96.94 8 LEU B CA 1
ATOM 1381 C C . LEU B 1 8 ? 2.641 -5.77 -2.312 1 96.94 8 LEU B C 1
ATOM 1383 O O . LEU B 1 8 ? 2.326 -5.883 -1.125 1 96.94 8 LEU B O 1
ATOM 1387 N N . LEU B 1 9 ? 3.795 -5.199 -2.715 1 97.69 9 LEU B N 1
ATOM 1388 C CA . LEU B 1 9 ? 4.66 -4.555 -1.731 1 97.69 9 LEU B CA 1
ATOM 1389 C C . LEU B 1 9 ? 3.916 -3.443 -1 1 97.69 9 LEU B C 1
ATOM 1391 O O . LEU B 1 9 ? 3.994 -3.34 0.226 1 97.69 9 LEU B O 1
ATOM 1395 N N . GLY B 1 10 ? 3.254 -2.605 -1.828 1 98.12 10 GLY B N 1
ATOM 1396 C CA . GLY B 1 10 ? 2.465 -1.549 -1.217 1 98.12 10 GLY B CA 1
ATOM 1397 C C . GLY B 1 10 ? 1.467 -2.062 -0.196 1 98.12 10 GLY B C 1
ATOM 1398 O O . GLY B 1 10 ? 1.362 -1.52 0.906 1 98.12 10 GLY B O 1
ATOM 1399 N N . LYS B 1 11 ? 0.824 -3.094 -0.514 1 97.31 11 LYS B N 1
ATOM 1400 C CA . LYS B 1 11 ? -0.16 -3.699 0.379 1 97.31 11 LYS B CA 1
ATOM 1401 C C . LYS B 1 11 ? 0.499 -4.211 1.657 1 97.31 11 LYS B C 1
ATOM 1403 O O . LYS B 1 11 ? -0.002 -3.973 2.758 1 97.31 11 LYS B O 1
ATOM 1408 N N . HIS B 1 12 ? 1.582 -4.898 1.548 1 97.06 12 HIS B N 1
ATOM 1409 C CA . HIS B 1 12 ? 2.291 -5.43 2.707 1 97.06 12 HIS B CA 1
ATOM 1410 C C . HIS B 1 12 ? 2.814 -4.305 3.594 1 97.06 12 HIS B C 1
ATOM 1412 O O . HIS B 1 12 ? 2.807 -4.422 4.82 1 97.06 12 HIS B O 1
ATOM 1418 N N . LEU B 1 13 ? 3.285 -3.221 2.965 1 97.5 13 LEU B N 1
ATOM 1419 C CA . LEU B 1 13 ? 3.781 -2.086 3.736 1 97.5 13 LEU B CA 1
ATOM 1420 C C . LEU B 1 13 ? 2.662 -1.454 4.555 1 97.5 13 LEU B C 1
ATOM 1422 O O . LEU B 1 13 ? 2.867 -1.08 5.711 1 97.5 13 LEU B O 1
ATOM 1426 N N . MET B 1 14 ? 1.489 -1.341 3.949 1 96.5 14 MET B N 1
ATOM 1427 C CA . MET B 1 14 ? 0.344 -0.802 4.676 1 96.5 14 MET B CA 1
ATOM 1428 C C . MET B 1 14 ? 0.011 -1.668 5.887 1 96.5 14 MET B C 1
ATOM 1430 O O . MET B 1 14 ? -0.217 -1.149 6.98 1 96.5 14 MET B O 1
ATOM 1434 N N . GLU B 1 15 ? 0.035 -2.957 5.711 1 93.94 15 GLU B N 1
ATOM 1435 C CA . GLU B 1 15 ? -0.263 -3.877 6.805 1 93.94 15 GLU B CA 1
ATOM 1436 C C . GLU B 1 15 ? 0.788 -3.781 7.906 1 93.94 15 GLU B C 1
ATOM 1438 O O . GLU B 1 15 ? 0.45 -3.73 9.094 1 93.94 15 GLU B O 1
ATOM 1443 N N . LEU B 1 16 ? 1.981 -3.777 7.477 1 93.5 16 LEU B N 1
ATOM 1444 C CA . LEU B 1 16 ? 3.076 -3.686 8.438 1 93.5 16 LEU B CA 1
ATOM 1445 C C . LEU B 1 16 ? 2.984 -2.393 9.242 1 93.5 16 LEU B C 1
ATOM 1447 O O . LEU B 1 16 ? 3.094 -2.412 10.469 1 93.5 16 LEU B O 1
ATOM 1451 N N . ALA B 1 17 ? 2.799 -1.3 8.523 1 93.38 17 ALA B N 1
ATOM 1452 C CA . ALA B 1 17 ? 2.725 0.019 9.148 1 93.38 17 ALA B CA 1
ATOM 1453 C C . ALA B 1 17 ? 1.521 0.117 10.078 1 93.38 17 ALA B C 1
ATOM 1455 O O . ALA B 1 17 ? 1.589 0.773 11.125 1 93.38 17 ALA B O 1
ATOM 1456 N N . SER B 1 18 ? 0.425 -0.491 9.695 1 90.56 18 SER B N 1
ATOM 1457 C CA . SER B 1 18 ? -0.784 -0.473 10.508 1 90.56 18 SER B CA 1
ATOM 1458 C C . SER B 1 18 ? -0.525 -1.059 11.898 1 90.56 18 SER B C 1
ATOM 1460 O O . SER B 1 18 ? -1.028 -0.544 12.898 1 90.56 18 SER B O 1
ATOM 1462 N N . HIS B 1 19 ? 0.25 -2.092 11.953 1 83.62 19 HIS B N 1
ATOM 1463 C CA . HIS B 1 19 ? 0.61 -2.693 13.234 1 83.62 19 HIS B CA 1
ATOM 1464 C C . HIS B 1 19 ? 1.446 -1.735 14.078 1 83.62 19 HIS B C 1
ATOM 1466 O O . HIS B 1 19 ? 1.306 -1.693 15.305 1 83.62 19 HIS B O 1
ATOM 1472 N N . GLY B 1 20 ? 2.275 -1.029 13.414 1 81.56 20 GLY B N 1
ATOM 1473 C CA . GLY B 1 20 ? 3.137 -0.083 14.102 1 81.56 20 GLY B CA 1
ATOM 1474 C C . GLY B 1 20 ? 2.393 1.137 14.617 1 81.56 20 GLY B C 1
ATOM 1475 O O . GLY B 1 20 ? 2.842 1.796 15.555 1 81.56 20 GLY B O 1
ATOM 1476 N N . MET B 1 21 ? 1.258 1.443 13.961 1 81.06 21 MET B N 1
ATOM 1477 C CA . MET B 1 21 ? 0.461 2.605 14.352 1 81.06 21 MET B CA 1
ATOM 1478 C C . MET B 1 21 ? -0.454 2.271 15.523 1 81.06 21 MET B C 1
ATOM 1480 O O . MET B 1 21 ? -0.89 3.166 16.25 1 81.06 21 MET B O 1
ATOM 1484 N N . ARG B 1 22 ? -0.993 1.089 15.719 1 71.12 22 ARG B N 1
ATOM 1485 C CA . ARG B 1 22 ? -2 0.679 16.688 1 71.12 22 ARG B CA 1
ATOM 1486 C C . ARG B 1 22 ? -1.454 0.761 18.109 1 71.12 22 ARG B C 1
ATOM 1488 O O . ARG B 1 22 ? -2.201 1.027 19.062 1 71.12 22 ARG B O 1
ATOM 1495 N N . ASP B 1 23 ? -0.268 0.419 18.234 1 59.88 23 ASP B N 1
ATOM 1496 C CA . ASP B 1 23 ? 0.167 0.406 19.625 1 59.88 23 ASP B CA 1
ATOM 1497 C C . ASP B 1 23 ? -0.1 1.752 20.297 1 59.88 23 ASP B C 1
ATOM 1499 O O . ASP B 1 23 ? -0.264 1.822 21.516 1 59.88 23 ASP B O 1
ATOM 1503 N N . ASP B 1 24 ? -0.44 2.727 19.438 1 55.81 24 ASP B N 1
ATOM 1504 C CA . ASP B 1 24 ? -0.488 4.023 20.109 1 55.81 24 ASP B CA 1
ATOM 1505 C C . ASP B 1 24 ? -1.862 4.672 19.953 1 55.81 24 ASP B C 1
ATOM 1507 O O . ASP B 1 24 ? -2.109 5.75 20.5 1 55.81 24 ASP B O 1
ATOM 1511 N N . THR B 1 25 ? -2.758 3.986 19.219 1 59.56 25 THR B N 1
ATOM 1512 C CA . THR B 1 25 ? -3.971 4.727 18.891 1 59.56 25 THR B CA 1
ATOM 1513 C C . THR B 1 25 ? -5.211 3.971 19.359 1 59.56 25 THR B C 1
ATOM 1515 O O . THR B 1 25 ? -5.117 2.818 19.781 1 59.56 25 THR B O 1
ATOM 1518 N N . ASP B 1 26 ? -6.293 4.711 19.562 1 61.69 26 ASP B N 1
ATOM 1519 C CA . ASP B 1 26 ? -7.613 4.148 19.828 1 61.69 26 ASP B CA 1
ATOM 1520 C C . ASP B 1 26 ? -7.949 3.045 18.828 1 61.69 26 ASP B C 1
ATOM 1522 O O . ASP B 1 26 ? -8.109 3.309 17.641 1 61.69 26 ASP B O 1
ATOM 1526 N N . PRO B 1 27 ? -7.996 1.817 19.359 1 63.47 27 PRO B N 1
ATOM 1527 C CA . PRO B 1 27 ? -8.219 0.678 18.469 1 63.47 27 PRO B CA 1
ATOM 1528 C C . PRO B 1 27 ? -9.539 0.778 17.703 1 63.47 27 PRO B C 1
ATOM 1530 O O . PRO B 1 27 ? -9.711 0.124 16.672 1 63.47 27 PRO B O 1
ATOM 1533 N N . GLU B 1 28 ? -10.352 1.668 18.203 1 68.19 28 GLU B N 1
ATOM 1534 C CA . GLU B 1 28 ? -11.672 1.743 17.594 1 68.19 28 GLU B CA 1
ATOM 1535 C C . GLU B 1 28 ? -11.711 2.795 16.484 1 68.19 28 GLU B C 1
ATOM 1537 O O . GLU B 1 28 ? -12.625 2.797 15.656 1 68.19 28 GLU B O 1
ATOM 1542 N N . ALA B 1 29 ? -10.797 3.639 16.5 1 75.88 29 ALA B N 1
ATOM 1543 C CA . ALA B 1 29 ? -10.797 4.703 15.492 1 75.88 29 ALA B CA 1
ATOM 1544 C C . ALA B 1 29 ? -10.359 4.176 14.133 1 75.88 29 ALA B C 1
ATOM 1546 O O . ALA B 1 29 ? -9.438 3.369 14.039 1 75.88 29 ALA B O 1
ATOM 1547 N N . PRO B 1 30 ? -11.141 4.633 13.133 1 82.19 30 PRO B N 1
ATOM 1548 C CA . PRO B 1 30 ? -10.719 4.223 11.797 1 82.19 30 PRO B CA 1
ATOM 1549 C C . PRO B 1 30 ? -9.289 4.656 11.461 1 82.19 30 PRO B C 1
ATOM 1551 O O . PRO B 1 30 ? -8.859 5.734 11.875 1 82.19 30 PRO B O 1
ATOM 1554 N N . GLU B 1 31 ? -8.594 3.822 10.812 1 86.81 31 GLU B N 1
ATOM 1555 C CA . GLU B 1 31 ? -7.195 4.023 10.43 1 86.81 31 GLU B CA 1
ATOM 1556 C C . GLU B 1 31 ? -7.004 5.367 9.734 1 86.81 31 GLU B C 1
ATOM 1558 O O . GLU B 1 31 ? -5.977 6.027 9.914 1 86.81 31 GLU B O 1
ATOM 1563 N N . ILE B 1 32 ? -8.016 5.773 8.992 1 90.56 32 ILE B N 1
ATOM 1564 C CA . ILE B 1 32 ? -7.895 7.016 8.234 1 90.56 32 ILE B CA 1
ATOM 1565 C C . ILE B 1 32 ? -7.77 8.195 9.195 1 90.56 32 ILE B C 1
ATOM 1567 O O . ILE B 1 32 ? -7.117 9.195 8.883 1 90.56 32 ILE B O 1
ATOM 1571 N N . TYR B 1 33 ? -8.328 8.148 10.398 1 89.94 33 TYR B N 1
ATOM 1572 C CA . TYR B 1 33 ? -8.219 9.234 11.359 1 89.94 33 TYR B CA 1
ATOM 1573 C C . TYR B 1 33 ? -6.773 9.445 11.797 1 89.94 33 TYR B C 1
ATOM 1575 O O . TYR B 1 33 ? -6.273 10.57 11.781 1 89.94 33 TYR B O 1
ATOM 1583 N N . ASP B 1 34 ? -6.164 8.359 12.039 1 88.5 34 ASP B N 1
ATOM 1584 C CA . ASP B 1 34 ? -4.766 8.43 12.461 1 88.5 34 ASP B CA 1
ATOM 1585 C C . ASP B 1 34 ? -3.883 8.977 11.344 1 88.5 34 ASP B C 1
ATOM 1587 O O . ASP B 1 34 ? -2.961 9.758 11.602 1 88.5 34 ASP B O 1
ATOM 1591 N N . LEU B 1 35 ? -4.191 8.586 10.188 1 93.38 35 LEU B N 1
ATOM 1592 C CA . LEU B 1 35 ? -3.412 9.039 9.047 1 93.38 35 LEU B CA 1
ATOM 1593 C C . LEU B 1 35 ? -3.602 10.539 8.82 1 93.38 35 LEU B C 1
ATOM 1595 O O . LEU B 1 35 ? -2.625 11.273 8.656 1 93.38 35 LEU B O 1
ATOM 1599 N N . LEU B 1 36 ? -4.82 10.977 8.906 1 95.06 36 LEU B N 1
ATOM 1600 C CA . LEU B 1 36 ? -5.105 12.398 8.703 1 95.06 36 LEU B CA 1
ATOM 1601 C C . LEU B 1 36 ? -4.492 13.242 9.812 1 95.06 36 LEU B C 1
ATOM 1603 O O . LEU B 1 36 ? -3.953 14.32 9.555 1 95.06 36 LEU B O 1
ATOM 1607 N N . ILE B 1 37 ? -4.605 12.727 11 1 92.19 37 ILE B N 1
ATOM 1608 C CA . ILE B 1 37 ? -4.02 13.43 12.141 1 92.19 37 ILE B CA 1
ATOM 1609 C C . ILE B 1 37 ? -2.514 13.586 11.93 1 92.19 37 ILE B C 1
ATOM 1611 O O . ILE B 1 37 ? -1.965 14.672 12.102 1 92.19 37 ILE B O 1
ATOM 1615 N N . SER B 1 38 ? -1.898 12.539 11.531 1 91.19 38 SER B N 1
ATOM 1616 C CA . SER B 1 38 ? -0.456 12.578 11.32 1 91.19 38 SER B CA 1
ATOM 1617 C C . SER B 1 38 ? -0.084 13.578 10.234 1 91.19 38 SER B C 1
ATOM 1619 O O . SER B 1 38 ? 0.858 14.359 10.398 1 91.19 38 SER B O 1
ATOM 1621 N N . VAL B 1 39 ? -0.809 13.625 9.172 1 94.12 39 VAL B N 1
ATOM 1622 C CA . VAL B 1 39 ? -0.542 14.508 8.039 1 94.12 39 VAL B CA 1
ATOM 1623 C C . VAL B 1 39 ? -0.789 15.961 8.453 1 94.12 39 VAL B C 1
ATOM 1625 O O . VAL B 1 39 ? 0.038 16.844 8.188 1 94.12 39 VAL B O 1
ATOM 1628 N N . LEU B 1 40 ? -1.866 16.188 9.18 1 95.62 40 LEU B N 1
ATOM 1629 C CA . LEU B 1 40 ? -2.291 17.547 9.508 1 95.62 40 LEU B CA 1
ATOM 1630 C C . LEU B 1 40 ? -1.393 18.156 10.578 1 95.62 40 LEU B C 1
ATOM 1632 O O . LEU B 1 40 ? -1.153 19.359 10.578 1 95.62 40 LEU B O 1
ATOM 1636 N N . VAL B 1 41 ? -0.97 17.297 11.484 1 91.69 41 VAL B N 1
ATOM 1637 C CA . VAL B 1 41 ? -0.064 17.797 12.516 1 91.69 41 VAL B CA 1
ATOM 1638 C C . VAL B 1 41 ? 1.27 18.188 11.883 1 91.69 41 VAL B C 1
ATOM 1640 O O . VAL B 1 41 ? 1.883 19.188 12.281 1 91.69 41 VAL B O 1
ATOM 1643 N N . GLU B 1 42 ? 1.628 17.5 10.891 1 89.5 42 GLU B N 1
ATOM 1644 C CA . GLU B 1 42 ? 2.871 17.797 10.18 1 89.5 42 GLU B CA 1
ATOM 1645 C C . GLU B 1 42 ? 2.697 18.969 9.227 1 89.5 42 GLU B C 1
ATOM 1647 O O . GLU B 1 42 ? 3.617 19.766 9.047 1 89.5 42 GLU B O 1
ATOM 1652 N N . SER B 1 43 ? 1.54 19.047 8.594 1 92.38 43 SER B N 1
ATOM 1653 C CA . SER B 1 43 ? 1.236 20.078 7.602 1 92.38 43 SER B CA 1
ATOM 1654 C C . SER B 1 43 ? -0.164 20.641 7.809 1 92.38 43 SER B C 1
ATOM 1656 O O . SER B 1 43 ? -1.096 20.281 7.082 1 92.38 43 SER B O 1
ATOM 1658 N N . PRO B 1 44 ? -0.226 21.609 8.719 1 94.62 44 PRO B N 1
ATOM 1659 C CA . PRO B 1 44 ? -1.546 22.203 8.961 1 94.62 44 PRO B CA 1
ATOM 1660 C C . PRO B 1 44 ? -2.039 23.047 7.789 1 94.62 44 PRO B C 1
ATOM 1662 O O . PRO B 1 44 ? -1.229 23.594 7.035 1 94.62 44 PRO B O 1
ATOM 1665 N N . GLY B 1 45 ? -3.322 23.078 7.656 1 96 45 GLY B N 1
ATOM 1666 C CA . GLY B 1 45 ? -3.91 23.984 6.688 1 96 45 GLY B CA 1
ATOM 1667 C C . GLY B 1 45 ? -4.043 23.375 5.305 1 96 45 GLY B C 1
ATOM 1668 O O . GLY B 1 45 ? -4.156 24.109 4.312 1 96 45 GLY B O 1
ATOM 1669 N N . MET B 1 46 ? -4.012 22.125 5.199 1 96.31 46 MET B N 1
ATOM 1670 C CA . MET B 1 46 ? -4.238 21.469 3.91 1 96.31 46 MET B CA 1
ATOM 1671 C C . MET B 1 46 ? -5.719 21.469 3.553 1 96.31 46 MET B C 1
ATOM 1673 O O . MET B 1 46 ? -6.574 21.344 4.434 1 96.31 46 MET B O 1
ATOM 1677 N N . SER B 1 47 ? -5.957 21.547 2.225 1 97.25 47 SER B N 1
ATOM 1678 C CA . SER B 1 47 ? -7.332 21.438 1.744 1 97.25 47 SER B CA 1
ATOM 1679 C C . SER B 1 47 ? -7.781 19.984 1.682 1 97.25 47 SER B C 1
ATOM 1681 O O . SER B 1 47 ? -6.953 19.062 1.714 1 97.25 47 SER B O 1
ATOM 1683 N N . ILE B 1 48 ? -9.086 19.844 1.553 1 97.31 48 ILE B N 1
ATOM 1684 C CA . ILE B 1 48 ? -9.648 18.5 1.365 1 97.31 48 ILE B CA 1
ATOM 1685 C C . ILE B 1 48 ? -9.023 17.859 0.132 1 97.31 48 ILE B C 1
ATOM 1687 O O . ILE B 1 48 ? -8.688 16.672 0.153 1 97.31 48 ILE B O 1
ATOM 1691 N N . GLY B 1 49 ? -8.836 18.594 -0.917 1 96.31 49 GLY B N 1
ATOM 1692 C CA . GLY B 1 49 ? -8.203 18.078 -2.125 1 96.31 49 GLY B CA 1
ATOM 1693 C C . GLY B 1 49 ? -6.766 17.641 -1.911 1 96.31 49 GLY B C 1
ATOM 1694 O O . GLY B 1 49 ? -6.359 16.578 -2.389 1 96.31 49 GLY B O 1
ATOM 1695 N N . GLU B 1 50 ? -6.039 18.453 -1.18 1 95.62 50 GLU B N 1
ATOM 1696 C CA . GLU B 1 50 ? -4.652 18.109 -0.877 1 95.62 50 GLU B CA 1
ATOM 1697 C C . GLU B 1 50 ? -4.566 16.891 0.026 1 95.62 50 GLU B C 1
ATOM 1699 O O . GLU B 1 50 ? -3.688 16.031 -0.152 1 95.62 50 GLU B O 1
ATOM 1704 N N . LEU B 1 51 ? -5.441 16.797 1.011 1 97.62 51 LEU B N 1
ATOM 1705 C CA . LEU B 1 51 ? -5.48 15.641 1.887 1 97.62 51 LEU B CA 1
ATOM 1706 C C . LEU B 1 51 ? -5.812 14.375 1.097 1 97.62 51 LEU B C 1
ATOM 1708 O O . LEU B 1 51 ? -5.23 13.32 1.339 1 97.62 51 LEU B O 1
ATOM 1712 N N . THR B 1 52 ? -6.742 14.531 0.166 1 97.12 52 THR B N 1
ATOM 1713 C CA . THR B 1 52 ? -7.109 13.422 -0.71 1 97.12 52 THR B CA 1
ATOM 1714 C C . THR B 1 52 ? -5.91 12.953 -1.527 1 97.12 52 THR B C 1
ATOM 1716 O O . THR B 1 52 ? -5.594 11.766 -1.55 1 97.12 52 THR B O 1
ATOM 1719 N N . ALA B 1 53 ? -5.191 13.852 -2.072 1 95.5 53 ALA B N 1
ATOM 1720 C CA . ALA B 1 53 ? -4.012 13.539 -2.873 1 95.5 53 ALA B CA 1
ATOM 1721 C C . ALA B 1 53 ? -2.908 12.93 -2.012 1 95.5 53 ALA B C 1
ATOM 1723 O O . ALA B 1 53 ? -2.303 11.922 -2.387 1 95.5 53 ALA B O 1
ATOM 1724 N N . ARG B 1 54 ? -2.684 13.5 -0.824 1 95.12 54 ARG B N 1
ATOM 1725 C CA . ARG B 1 54 ? -1.61 13.109 0.082 1 95.12 54 ARG B CA 1
ATOM 1726 C C . ARG B 1 54 ? -1.847 11.703 0.632 1 95.12 54 ARG B C 1
ATOM 1728 O O . ARG B 1 54 ? -0.896 10.953 0.857 1 95.12 54 ARG B O 1
ATOM 1735 N N . THR B 1 55 ? -3.049 11.312 0.819 1 96.12 55 THR B N 1
ATOM 1736 C CA . THR B 1 55 ? -3.342 10.047 1.485 1 96.12 55 THR B CA 1
ATOM 1737 C C . THR B 1 55 ? -3.703 8.969 0.467 1 96.12 55 THR B C 1
ATOM 1739 O O . THR B 1 55 ? -3.596 7.777 0.754 1 96.12 55 THR B O 1
ATOM 1742 N N . GLY B 1 56 ? -4.262 9.398 -0.68 1 94.69 56 GLY B N 1
ATOM 1743 C CA . GLY B 1 56 ? -4.668 8.453 -1.706 1 94.69 56 GLY B CA 1
ATOM 1744 C C . GLY B 1 56 ? -6.055 7.879 -1.473 1 94.69 56 GLY B C 1
ATOM 1745 O O . GLY B 1 56 ? -6.473 6.949 -2.17 1 94.69 56 GLY B O 1
ATOM 1746 N N . PHE B 1 57 ? -6.762 8.336 -0.476 1 95.44 57 PHE B N 1
ATOM 1747 C CA . PHE B 1 57 ? -8.141 7.91 -0.245 1 95.44 57 PHE B CA 1
ATOM 1748 C C . PHE B 1 57 ? -9.109 8.734 -1.082 1 95.44 57 PHE B C 1
ATOM 1750 O O . PHE B 1 57 ? -8.789 9.852 -1.496 1 95.44 57 PHE B O 1
ATOM 1757 N N . ALA B 1 58 ? -10.32 8.195 -1.322 1 96 58 ALA B N 1
ATOM 1758 C CA . ALA B 1 58 ? -11.359 8.906 -2.055 1 96 58 ALA B CA 1
ATOM 1759 C C . ALA B 1 58 ? -11.781 10.18 -1.317 1 96 58 ALA B C 1
ATOM 1761 O O . ALA B 1 58 ? -11.883 10.18 -0.088 1 96 58 ALA B O 1
ATOM 1762 N N . GLN B 1 59 ? -12.078 11.172 -2.084 1 96.75 59 GLN B N 1
ATOM 1763 C CA . GLN B 1 59 ? -12.414 12.469 -1.516 1 96.75 59 GLN B CA 1
ATOM 1764 C C . GLN B 1 59 ? -13.617 12.375 -0.583 1 96.75 59 GLN B C 1
ATOM 1766 O O . GLN B 1 59 ? -13.664 13.039 0.455 1 96.75 59 GLN B O 1
ATOM 1771 N N . SER B 1 60 ? -14.586 11.625 -0.944 1 97.5 60 SER B N 1
ATOM 1772 C CA . SER B 1 60 ? -15.766 11.461 -0.095 1 97.5 60 SER B CA 1
ATOM 1773 C C . SER B 1 60 ? -15.383 10.875 1.263 1 97.5 60 SER B C 1
ATOM 1775 O O . SER B 1 60 ? -15.945 11.273 2.289 1 97.5 60 SER B O 1
ATOM 1777 N N . HIS B 1 61 ? -14.461 9.914 1.276 1 97 61 HIS B N 1
ATOM 1778 C CA . HIS B 1 61 ? -13.984 9.297 2.508 1 97 61 HIS B CA 1
ATOM 1779 C C . HIS B 1 61 ? -13.211 10.297 3.361 1 97 61 HIS B C 1
ATOM 1781 O O . HIS B 1 61 ? -13.391 10.352 4.578 1 97 61 HIS B O 1
ATOM 1787 N N . VAL B 1 62 ? -12.367 11.117 2.727 1 97.56 62 VAL B N 1
ATOM 1788 C CA . VAL B 1 62 ? -11.578 12.133 3.414 1 97.56 62 VAL B CA 1
ATOM 1789 C C . VAL B 1 62 ? -12.5 13.203 3.99 1 97.56 62 VAL B C 1
ATOM 1791 O O . VAL B 1 62 ? -12.383 13.578 5.16 1 97.56 62 VAL B O 1
ATOM 1794 N N . SER B 1 63 ? -13.391 13.641 3.18 1 97.94 63 SER B N 1
ATOM 1795 C CA . SER B 1 63 ? -14.32 14.68 3.613 1 97.94 63 SER B CA 1
ATOM 1796 C C . SER B 1 63 ? -15.148 14.211 4.809 1 97.94 63 SER B C 1
ATOM 1798 O O . SER B 1 63 ? -15.328 14.961 5.77 1 97.94 63 SER B O 1
ATOM 1800 N N . ALA B 1 64 ? -15.609 12.992 4.75 1 97.75 64 ALA B N 1
ATOM 1801 C CA . ALA B 1 64 ? -16.406 12.438 5.848 1 97.75 64 ALA B CA 1
ATOM 1802 C C . ALA B 1 64 ? -15.562 12.312 7.117 1 97.75 64 ALA B C 1
ATOM 1804 O O . ALA B 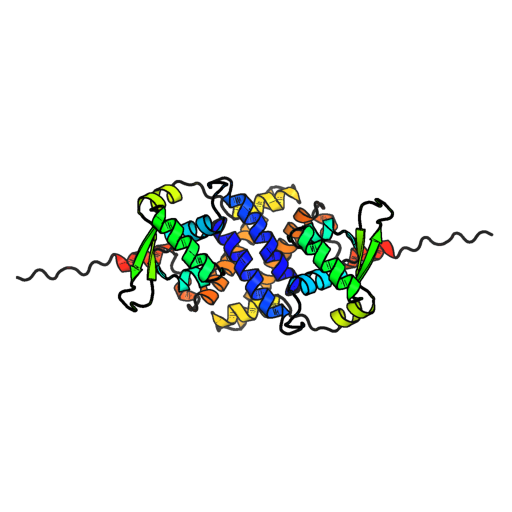1 64 ? -16.047 12.602 8.219 1 97.75 64 ALA B O 1
ATOM 1805 N N . ALA B 1 65 ? -14.391 11.867 6.953 1 97.19 65 ALA B N 1
ATOM 1806 C CA . ALA B 1 65 ? -13.492 11.727 8.102 1 97.19 65 ALA B CA 1
ATOM 1807 C C . ALA B 1 65 ? -13.203 13.086 8.734 1 97.19 65 ALA B C 1
ATOM 1809 O O . ALA B 1 65 ? -13.234 13.227 9.961 1 97.19 65 ALA B O 1
ATOM 1810 N N . VAL B 1 66 ? -12.977 14.086 7.938 1 97.81 66 VAL B N 1
ATOM 1811 C CA . VAL B 1 66 ? -12.695 15.43 8.43 1 97.81 66 VAL B CA 1
ATOM 1812 C C . VAL B 1 66 ? -13.922 15.977 9.164 1 97.81 66 VAL B C 1
ATOM 1814 O O . VAL B 1 66 ? -13.789 16.594 10.219 1 97.81 66 VAL B O 1
ATOM 1817 N N . ALA B 1 67 ? -15.062 15.789 8.586 1 97.94 67 ALA B N 1
ATOM 1818 C CA . ALA B 1 67 ? -16.297 16.234 9.234 1 97.94 67 ALA B CA 1
ATOM 1819 C C . ALA B 1 67 ? -16.438 15.602 10.617 1 97.94 67 ALA B C 1
ATOM 1821 O O . ALA B 1 67 ? -16.781 16.281 11.586 1 97.94 67 ALA B O 1
ATOM 1822 N N . LYS B 1 68 ? -16.188 14.328 10.688 1 96.56 68 LYS B N 1
ATOM 1823 C CA . LYS B 1 68 ? -16.281 13.625 11.961 1 96.56 68 LYS B CA 1
ATOM 1824 C C . LYS B 1 68 ? -15.25 14.164 12.953 1 96.56 68 LYS B C 1
ATOM 1826 O O . LYS B 1 68 ? -15.562 14.375 14.125 1 96.56 68 LYS B O 1
ATOM 1831 N N . MET B 1 69 ? -14.062 14.383 12.508 1 95.88 69 MET B N 1
ATOM 1832 C CA . MET B 1 69 ? -13 14.914 13.344 1 95.88 69 MET B CA 1
ATOM 1833 C C . MET B 1 69 ? -13.344 16.312 13.836 1 95.88 69 MET B C 1
ATOM 1835 O O . MET B 1 69 ? -13.016 16.688 14.961 1 95.88 69 MET B O 1
ATOM 1839 N N . ARG B 1 70 ? -13.945 17.062 12.969 1 97.19 70 ARG B N 1
ATOM 1840 C CA . ARG B 1 70 ? -14.391 18.406 13.344 1 97.19 70 ARG B CA 1
ATOM 1841 C C . ARG B 1 70 ? -15.453 18.344 14.43 1 97.19 70 ARG B C 1
ATOM 1843 O O . ARG B 1 70 ? -15.375 19.062 15.43 1 97.19 70 ARG B O 1
ATOM 1850 N N . ASP B 1 71 ? -16.375 17.453 14.227 1 96.69 71 ASP B N 1
ATOM 1851 C CA . ASP B 1 71 ? -17.453 17.266 15.203 1 96.69 71 ASP B CA 1
ATOM 1852 C C . ASP B 1 71 ? -16.891 16.828 16.547 1 96.69 71 ASP B C 1
ATOM 1854 O O . ASP B 1 71 ? -17.438 17.172 17.594 1 96.69 71 ASP B O 1
ATOM 1858 N N . GLU B 1 72 ? -15.766 16.141 16.516 1 93.38 72 GLU B N 1
ATOM 1859 C CA . GLU B 1 72 ? -15.133 15.633 17.734 1 93.38 72 GLU B CA 1
ATOM 1860 C C . GLU B 1 72 ? -14.148 16.656 18.297 1 93.38 72 GLU B C 1
ATOM 1862 O O . GLU B 1 72 ? -13.516 16.391 19.328 1 93.38 72 GLU B O 1
ATOM 1867 N N . GLY B 1 73 ? -14.008 17.766 17.625 1 95.19 73 GLY B N 1
ATOM 1868 C CA . GLY B 1 73 ? -13.203 18.859 18.125 1 95.19 73 GLY B CA 1
ATOM 1869 C C . GLY B 1 73 ? -11.719 18.688 17.875 1 95.19 73 GLY B C 1
ATOM 1870 O O . GLY B 1 73 ? -10.891 19.312 18.531 1 95.19 73 GLY B O 1
ATOM 1871 N N . ALA B 1 74 ? -11.359 17.797 16.969 1 94.75 74 ALA B N 1
ATOM 1872 C CA . ALA B 1 74 ? -9.953 17.516 16.688 1 94.75 74 ALA B CA 1
ATOM 1873 C C . ALA B 1 74 ? -9.383 18.484 15.656 1 94.75 74 ALA B C 1
ATOM 1875 O O . ALA B 1 74 ? -8.188 18.781 15.672 1 94.75 74 ALA B O 1
ATOM 1876 N N . VAL B 1 75 ? -10.281 18.906 14.75 1 97.69 75 VAL B N 1
ATOM 1877 C CA . VAL B 1 75 ? -9.836 19.828 13.719 1 97.69 75 VAL B CA 1
ATOM 1878 C C . VAL B 1 75 ? -10.852 20.969 13.578 1 97.69 75 VAL B C 1
ATOM 1880 O O . VAL B 1 75 ? -11.984 20.859 14.062 1 97.69 75 VAL B O 1
ATOM 1883 N N . VAL B 1 76 ? -10.422 22.047 12.992 1 98.19 76 VAL B N 1
ATOM 1884 C CA . VAL B 1 76 ? -11.266 23.141 12.547 1 98.19 76 VAL B CA 1
ATOM 1885 C C . VAL B 1 76 ? -11.133 23.312 11.031 1 98.19 76 VAL B C 1
ATOM 1887 O O . VAL B 1 76 ? -10.078 23.016 10.453 1 98.19 76 VAL B O 1
ATOM 1890 N N . THR B 1 77 ? -12.258 23.734 10.43 1 97.94 77 THR B N 1
ATOM 1891 C CA . THR B 1 77 ? -12.227 23.953 8.992 1 97.94 77 THR B CA 1
ATOM 1892 C C . THR B 1 77 ? -12.68 25.375 8.656 1 97.94 77 THR B C 1
ATOM 1894 O O . THR B 1 77 ? -13.391 26.016 9.43 1 97.94 77 THR B O 1
ATOM 1897 N N . GLY B 1 78 ? -12.211 25.828 7.543 1 97.44 78 GLY B N 1
ATOM 1898 C CA . GLY B 1 78 ? -12.609 27.125 7.027 1 97.44 78 GLY B CA 1
ATOM 1899 C C . GLY B 1 78 ? -12.273 27.312 5.559 1 97.44 78 GLY B C 1
ATOM 1900 O O . GLY B 1 78 ? -11.508 26.531 4.988 1 97.44 78 GLY B O 1
ATOM 1901 N N . PRO B 1 79 ? -12.875 28.328 4.938 1 96.75 79 PRO B N 1
ATOM 1902 C CA . PRO B 1 79 ? -12.586 28.562 3.523 1 96.75 79 PRO B CA 1
ATOM 1903 C C . PRO B 1 79 ? -11.164 29.078 3.287 1 96.75 79 PRO B C 1
ATOM 1905 O O . PRO B 1 79 ? -10.641 29.844 4.098 1 96.75 79 PRO B O 1
ATOM 1908 N N . ASP B 1 80 ? -10.531 28.625 2.201 1 94.94 80 ASP B N 1
ATOM 1909 C CA . ASP B 1 80 ? -9.266 29.188 1.749 1 94.94 80 ASP B CA 1
ATOM 1910 C C . ASP B 1 80 ? -9.43 30.641 1.309 1 94.94 80 ASP B C 1
ATOM 1912 O O . ASP B 1 80 ? -10.242 30.938 0.431 1 94.94 80 ASP B O 1
ATOM 1916 N N . PRO B 1 81 ? -8.695 31.5 1.897 1 95.06 81 PRO B N 1
ATOM 1917 C CA . PRO B 1 81 ? -8.805 32.906 1.504 1 95.06 81 PRO B CA 1
ATOM 1918 C C . PRO B 1 81 ? -8.477 33.125 0.031 1 95.06 81 PRO B C 1
ATOM 1920 O O . PRO B 1 81 ? -8.992 34.062 -0.587 1 95.06 81 PRO B O 1
ATOM 1923 N N . ALA B 1 82 ? -7.641 32.312 -0.528 1 94.31 82 ALA B N 1
ATOM 1924 C CA . ALA B 1 82 ? -7.215 32.438 -1.918 1 94.31 82 ALA B CA 1
ATOM 1925 C C . ALA B 1 82 ? -8.219 31.797 -2.867 1 94.31 82 ALA B C 1
ATOM 1927 O O . ALA B 1 82 ? -8.25 32.125 -4.059 1 94.31 82 ALA B O 1
ATOM 1928 N N . ASP B 1 83 ? -8.992 30.906 -2.475 1 94.5 83 ASP B N 1
ATOM 1929 C CA . ASP B 1 83 ? -10.016 30.188 -3.24 1 94.5 83 ASP B CA 1
ATOM 1930 C C . ASP B 1 83 ? -11.125 29.672 -2.33 1 94.5 83 ASP B C 1
ATOM 1932 O O . ASP B 1 83 ? -11.039 28.562 -1.803 1 94.5 83 ASP B O 1
ATOM 1936 N N . ARG B 1 84 ? -12.148 30.375 -2.178 1 94.19 84 ARG B N 1
ATOM 1937 C CA . ARG B 1 84 ? -13.195 30.141 -1.187 1 94.19 84 ARG B CA 1
ATOM 1938 C C . ARG B 1 84 ? -13.891 28.797 -1.426 1 94.19 84 ARG B C 1
ATOM 1940 O O . ARG B 1 84 ? -14.586 28.281 -0.545 1 94.19 84 ARG B O 1
ATOM 1947 N N . ARG B 1 85 ? -13.727 28.219 -2.545 1 93.5 85 ARG B N 1
ATOM 1948 C CA . ARG B 1 85 ? -14.305 26.906 -2.826 1 93.5 85 ARG B CA 1
ATOM 1949 C C . ARG B 1 85 ? -13.516 25.812 -2.129 1 93.5 85 ARG B C 1
ATOM 1951 O O . ARG B 1 85 ? -14.008 24.688 -1.993 1 93.5 85 ARG B O 1
ATOM 1958 N N . ARG B 1 86 ? -12.336 26.141 -1.733 1 95.25 86 ARG B N 1
ATOM 1959 C CA . ARG B 1 86 ? -11.492 25.172 -1.043 1 95.25 86 ARG B CA 1
ATOM 1960 C C . ARG B 1 86 ? -11.672 25.281 0.469 1 95.25 86 ARG B C 1
ATOM 1962 O O . ARG B 1 86 ? -11.758 26.375 1.021 1 95.25 86 ARG B O 1
ATOM 1969 N N . THR B 1 87 ? -11.766 24.156 1.06 1 97.31 87 THR B N 1
ATOM 1970 C CA . THR B 1 87 ? -11.867 24.094 2.514 1 97.31 87 THR B CA 1
ATOM 1971 C C . THR B 1 87 ? -10.531 23.688 3.129 1 97.31 87 THR B C 1
ATOM 1973 O O . THR B 1 87 ? -10 22.609 2.812 1 97.31 87 THR B O 1
ATOM 1976 N N . LEU B 1 88 ? -10.008 24.516 3.971 1 98.25 88 LEU B N 1
ATOM 1977 C CA . LEU B 1 88 ? -8.758 24.219 4.664 1 98.25 88 LEU B CA 1
ATOM 1978 C C . LEU B 1 88 ? -9.023 23.547 6.004 1 98.25 88 LEU B C 1
ATOM 1980 O O . LEU B 1 88 ? -9.992 23.891 6.691 1 98.25 88 LEU B O 1
ATOM 1984 N N . VAL B 1 89 ? -8.172 22.594 6.379 1 98.31 89 VAL B N 1
ATOM 1985 C CA . VAL B 1 89 ? -8.32 21.812 7.605 1 98.31 89 VAL B CA 1
ATOM 1986 C C . VAL B 1 89 ? -7.121 22.062 8.523 1 98.31 89 VAL B C 1
ATOM 1988 O O . VAL B 1 89 ? -5.969 21.938 8.102 1 98.31 89 VAL B O 1
ATOM 1991 N N . THR B 1 90 ? -7.34 22.453 9.773 1 97.81 90 THR B N 1
ATOM 1992 C CA . THR B 1 90 ? -6.285 22.734 10.742 1 97.81 90 THR B CA 1
ATOM 1993 C C . THR B 1 90 ? -6.531 21.969 12.039 1 97.81 90 THR B C 1
ATOM 1995 O O . THR B 1 90 ? -7.648 21.953 12.562 1 97.81 90 THR B O 1
ATOM 1998 N N . PRO B 1 91 ? -5.484 21.281 12.516 1 96.75 91 PRO B N 1
ATOM 1999 C CA . PRO B 1 91 ? -5.66 20.625 13.812 1 96.75 91 PRO B CA 1
ATOM 2000 C C . PRO B 1 91 ? -5.777 21.625 14.961 1 96.75 91 PRO B C 1
ATOM 2002 O O . PRO B 1 91 ? -5.168 22.703 14.914 1 96.75 91 PRO B O 1
ATOM 2005 N N . VAL B 1 92 ? -6.543 21.234 15.961 1 96.44 92 VAL B N 1
ATOM 2006 C CA . VAL B 1 92 ? -6.57 22.062 17.172 1 96.44 92 VAL B CA 1
ATOM 2007 C C . VAL B 1 92 ? -5.273 21.875 17.953 1 96.44 92 VAL B C 1
ATOM 2009 O O . VAL B 1 92 ? -4.617 20.828 17.844 1 96.44 92 VAL B O 1
ATOM 2012 N N . ASP B 1 93 ? -4.906 22.812 18.781 1 93.38 93 ASP B N 1
ATOM 2013 C CA . ASP B 1 93 ? -3.639 22.828 19.516 1 93.38 93 ASP B CA 1
ATOM 2014 C C . ASP B 1 93 ? -3.512 21.594 20.406 1 93.38 93 ASP B C 1
ATOM 2016 O O . ASP B 1 93 ? -2.43 21.016 20.531 1 93.38 93 ASP B O 1
ATOM 2020 N N . ALA B 1 94 ? -4.586 21.266 21.016 1 90.88 94 ALA B N 1
ATOM 2021 C CA . ALA B 1 94 ? -4.586 20.109 21.906 1 90.88 94 ALA B CA 1
ATOM 2022 C C . ALA B 1 94 ? -4.199 18.828 21.172 1 90.88 94 ALA B C 1
ATOM 2024 O O . ALA B 1 94 ? -3.502 17.984 21.734 1 90.88 94 ALA B O 1
ATOM 2025 N N . LEU B 1 95 ? -4.613 18.641 19.969 1 89.31 95 LEU B N 1
ATOM 2026 C CA . LEU B 1 95 ? -4.281 17.484 19.156 1 89.31 95 LEU B CA 1
ATOM 2027 C C . LEU B 1 95 ? -2.795 17.453 18.812 1 89.31 95 LEU B C 1
ATOM 2029 O O . LEU B 1 95 ? -2.158 16.406 18.875 1 89.31 95 LEU B O 1
ATOM 2033 N N . VAL B 1 96 ? -2.275 18.562 18.531 1 89.12 96 VAL B N 1
ATOM 2034 C CA . VAL B 1 96 ? -0.862 18.688 18.188 1 89.12 96 VAL B CA 1
ATOM 2035 C C . VAL B 1 96 ? -0.007 18.266 19.375 1 89.12 96 VAL B C 1
ATOM 2037 O O . VAL B 1 96 ? 0.966 17.531 19.234 1 89.12 96 VAL B O 1
ATOM 2040 N N . GLU B 1 97 ? -0.448 18.672 20.516 1 87.56 97 GLU B N 1
ATOM 2041 C CA . GLU B 1 97 ? 0.284 18.344 21.734 1 87.56 97 GLU B CA 1
ATOM 2042 C C . GLU B 1 97 ? 0.23 16.859 22.031 1 87.56 97 GLU B C 1
ATOM 2044 O O . GLU B 1 97 ? 1.24 16.25 22.406 1 87.56 97 GLU B O 1
ATOM 2049 N N . VAL B 1 98 ? -0.955 16.328 21.859 1 83 98 VAL B N 1
ATOM 2050 C CA . VAL B 1 98 ? -1.142 14.914 22.141 1 83 98 VAL B CA 1
ATOM 2051 C C . VAL B 1 98 ? -0.298 14.078 21.188 1 83 98 VAL B C 1
ATOM 2053 O O . VAL B 1 98 ? 0.355 13.117 21.609 1 83 98 VAL B O 1
ATOM 2056 N N . VAL B 1 99 ? -0.309 14.438 19.969 1 81.31 99 VAL B N 1
ATOM 2057 C CA . VAL B 1 99 ? 0.432 13.695 18.953 1 81.31 99 VAL B CA 1
ATOM 2058 C C . VAL B 1 99 ? 1.932 13.828 19.219 1 81.31 99 VAL B C 1
ATOM 2060 O O . VAL B 1 99 ? 2.682 12.859 19.047 1 81.31 99 VAL B O 1
ATOM 2063 N N . ALA B 1 100 ? 2.355 14.984 19.547 1 78.19 100 ALA B N 1
ATOM 2064 C CA . ALA B 1 100 ? 3.766 15.227 19.844 1 78.19 100 ALA B CA 1
ATOM 2065 C C . ALA B 1 100 ? 4.246 14.352 21 1 78.19 100 ALA B C 1
ATOM 2067 O O . ALA B 1 100 ? 5.414 13.969 21.047 1 78.19 100 ALA B O 1
ATOM 2068 N N . GLN B 1 101 ? 3.305 14.039 21.859 1 76.12 101 GLN B N 1
ATOM 2069 C CA . GLN B 1 101 ? 3.641 13.258 23.047 1 76.12 101 GLN B CA 1
ATOM 2070 C C . GLN B 1 101 ? 3.609 11.758 22.75 1 76.12 101 GLN B C 1
ATOM 2072 O O . GLN B 1 101 ? 4.18 10.961 23.484 1 76.12 101 GLN B O 1
ATOM 2077 N N . ARG B 1 102 ? 2.861 11.531 21.703 1 72.06 102 ARG B N 1
ATOM 2078 C CA . ARG B 1 102 ? 2.744 10.109 21.375 1 72.06 102 ARG B CA 1
ATOM 2079 C C . ARG B 1 102 ? 4.035 9.578 20.766 1 72.06 102 ARG B C 1
ATOM 2081 O O . ARG B 1 102 ? 4.672 10.266 19.969 1 72.06 102 ARG B O 1
ATOM 2088 N N . GLN B 1 103 ? 4.496 8.531 21.375 1 61 103 GLN B N 1
ATOM 2089 C CA . GLN B 1 103 ? 5.66 7.863 20.797 1 61 103 GLN B CA 1
ATOM 2090 C C . GLN B 1 103 ? 5.281 7.086 19.547 1 61 103 GLN B C 1
ATOM 2092 O O . GLN B 1 103 ? 4.691 6.008 19.625 1 61 103 GLN B O 1
ATOM 2097 N N . GLN B 1 104 ? 5.262 7.73 18.453 1 65.19 104 GLN B N 1
ATOM 2098 C CA . GLN B 1 104 ? 5.039 6.957 17.234 1 65.19 104 GLN B CA 1
ATOM 2099 C C . GLN B 1 104 ? 6.258 6.105 16.906 1 65.19 104 GLN B C 1
ATOM 2101 O O . GLN B 1 104 ? 7.398 6.559 17.031 1 65.19 104 GLN B O 1
ATOM 2106 N N . ARG B 1 105 ? 5.891 4.883 16.688 1 73.44 105 ARG B N 1
ATOM 2107 C CA . ARG B 1 105 ? 7.004 4.035 16.266 1 73.44 105 ARG B CA 1
ATOM 2108 C C . ARG B 1 105 ? 7.625 4.539 14.969 1 73.44 105 ARG B C 1
ATOM 2110 O O . ARG B 1 105 ? 6.91 4.977 14.062 1 73.44 105 ARG B O 1
ATOM 2117 N N . ASP B 1 106 ? 8.898 4.41 15.086 1 87.25 106 ASP B N 1
ATOM 2118 C CA . ASP B 1 106 ? 9.703 4.746 13.914 1 87.25 106 ASP B CA 1
ATOM 2119 C C . ASP B 1 106 ? 9.617 3.646 12.859 1 87.25 106 ASP B C 1
ATOM 2121 O O . ASP B 1 106 ? 9.656 2.459 13.188 1 87.25 106 ASP B O 1
ATOM 2125 N N . ALA B 1 107 ? 9.297 4.02 11.633 1 92.94 107 ALA B N 1
ATOM 2126 C CA . ALA B 1 107 ? 9.227 3.072 10.523 1 92.94 107 ALA B CA 1
ATOM 2127 C C . ALA B 1 107 ? 10.453 2.164 10.5 1 92.94 107 ALA B C 1
ATOM 2129 O O . ALA B 1 107 ? 10.359 0.991 10.133 1 92.94 107 ALA B O 1
ATOM 2130 N N . GLU B 1 108 ? 11.586 2.701 10.914 1 94.25 108 GLU B N 1
ATOM 2131 C CA . GLU B 1 108 ? 12.797 1.896 10.93 1 94.25 108 GLU B CA 1
ATOM 2132 C C . GLU B 1 108 ? 12.688 0.745 11.93 1 94.25 108 GLU B C 1
ATOM 2134 O O . GLU B 1 108 ? 13.125 -0.372 11.648 1 94.25 108 GLU B O 1
ATOM 2139 N N . GLN B 1 109 ? 12.102 1.028 13.062 1 92.94 109 GLN B N 1
ATOM 2140 C CA . GLN B 1 109 ? 11.898 -0.017 14.055 1 92.94 109 GLN B CA 1
ATOM 2141 C C . GLN B 1 109 ? 10.922 -1.073 13.547 1 92.94 109 GLN B C 1
ATOM 2143 O O . GLN B 1 109 ? 11.102 -2.268 13.797 1 92.94 109 GLN B O 1
ATOM 2148 N N . VAL B 1 110 ? 9.906 -0.603 12.852 1 93.19 110 VAL B N 1
ATOM 2149 C CA . VAL B 1 110 ? 8.906 -1.499 12.289 1 93.19 110 VAL B CA 1
ATOM 2150 C C . VAL B 1 110 ? 9.555 -2.424 11.266 1 93.19 110 VAL B C 1
ATOM 2152 O O . VAL B 1 110 ? 9.352 -3.639 11.297 1 93.19 110 VAL B O 1
ATOM 2155 N N . ILE B 1 111 ? 10.344 -1.902 10.367 1 95 111 ILE B N 1
ATOM 2156 C CA . ILE B 1 111 ? 11.031 -2.664 9.328 1 95 111 ILE B CA 1
ATOM 2157 C C . ILE B 1 111 ? 12.055 -3.598 9.969 1 95 111 ILE B C 1
ATOM 2159 O O . ILE B 1 111 ? 12.172 -4.762 9.578 1 95 111 ILE B O 1
ATOM 2163 N N . ALA B 1 112 ? 12.773 -3.094 10.992 1 94.12 112 ALA B N 1
ATOM 2164 C CA . ALA B 1 112 ? 13.773 -3.906 11.688 1 94.12 112 ALA B CA 1
ATOM 2165 C C . ALA B 1 112 ? 13.125 -5.133 12.328 1 94.12 112 ALA B C 1
ATOM 2167 O O . ALA B 1 112 ? 13.688 -6.23 12.281 1 94.12 112 ALA B O 1
ATOM 2168 N N . ALA B 1 113 ? 11.969 -4.934 12.914 1 91.62 113 ALA B N 1
ATOM 2169 C CA . ALA B 1 113 ? 11.266 -6.043 13.547 1 91.62 113 ALA B CA 1
ATOM 2170 C C . ALA B 1 113 ? 10.875 -7.109 12.523 1 91.62 113 ALA B C 1
ATOM 2172 O O . ALA B 1 113 ? 11 -8.305 12.789 1 91.62 113 ALA B O 1
ATOM 2173 N N . ALA B 1 114 ? 10.43 -6.688 11.359 1 92 114 ALA B N 1
ATOM 2174 C CA . ALA B 1 114 ? 10.07 -7.617 10.297 1 92 114 ALA B CA 1
ATOM 2175 C C . ALA B 1 114 ? 11.297 -8.391 9.812 1 92 114 ALA B C 1
ATOM 2177 O O . ALA B 1 114 ? 11.227 -9.602 9.594 1 92 114 ALA B O 1
ATOM 2178 N N . LEU B 1 115 ? 12.438 -7.699 9.633 1 92.81 115 LEU B N 1
ATOM 2179 C CA . LEU B 1 115 ? 13.68 -8.32 9.188 1 92.81 115 LEU B CA 1
ATOM 2180 C C . LEU B 1 115 ? 14.172 -9.336 10.211 1 92.81 115 LEU B C 1
ATOM 2182 O O . LEU B 1 115 ? 14.672 -10.398 9.844 1 92.81 115 LEU B O 1
ATOM 2186 N N . ALA B 1 116 ? 14.008 -9.008 11.469 1 91.38 116 ALA B N 1
ATOM 2187 C CA . ALA B 1 116 ? 14.508 -9.844 12.562 1 91.38 116 ALA B CA 1
ATOM 2188 C C . ALA B 1 116 ? 13.758 -11.164 12.625 1 91.38 116 ALA B C 1
ATOM 2190 O O . ALA B 1 116 ? 14.305 -12.172 13.094 1 91.38 116 ALA B O 1
ATOM 2191 N N . GLU B 1 117 ? 12.484 -11.164 12.227 1 88.31 117 GLU B N 1
ATOM 2192 C CA . GLU B 1 117 ? 11.688 -12.383 12.203 1 88.31 117 GLU B CA 1
ATOM 2193 C C . GLU B 1 117 ? 12.258 -13.398 11.211 1 88.31 117 GLU B C 1
ATOM 2195 O O . GLU B 1 117 ? 12.055 -14.602 11.359 1 88.31 117 GLU B O 1
ATOM 2200 N N . LEU B 1 118 ? 12.977 -12.953 10.172 1 83.88 118 LEU B N 1
ATOM 2201 C CA . LEU B 1 118 ? 13.492 -13.812 9.117 1 83.88 118 LEU B CA 1
ATOM 2202 C C . LEU B 1 118 ? 14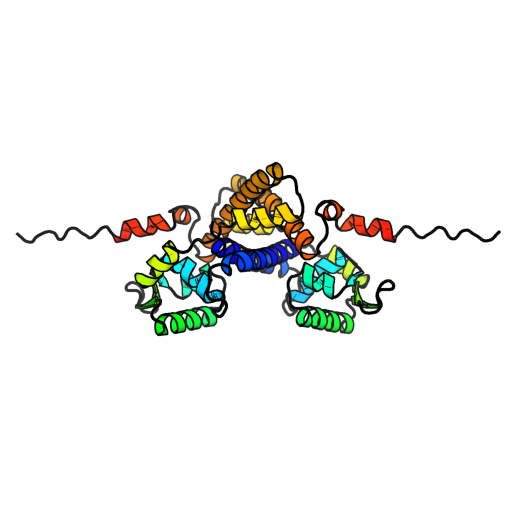.969 -14.117 9.336 1 83.88 118 LEU B C 1
ATOM 2204 O O . LEU B 1 118 ? 15.469 -15.156 8.883 1 83.88 118 LEU B O 1
ATOM 2208 N N . ASP B 1 119 ? 15.703 -13.086 9.703 1 77.88 119 ASP B N 1
ATOM 2209 C CA . ASP B 1 119 ? 17.141 -13.188 9.938 1 77.88 119 ASP B CA 1
ATOM 2210 C C . ASP B 1 119 ? 17.5 -12.766 11.359 1 77.88 119 ASP B C 1
ATOM 2212 O O . ASP B 1 119 ? 17.453 -11.586 11.695 1 77.88 119 ASP B O 1
ATOM 2216 N N . PRO B 1 120 ? 17.969 -13.773 12.062 1 73.38 120 PRO B N 1
ATOM 2217 C CA . PRO B 1 120 ? 18.234 -13.391 13.453 1 73.38 120 PRO B CA 1
ATOM 2218 C C . PRO B 1 120 ? 19.562 -12.688 13.641 1 73.38 120 PRO B C 1
ATOM 2220 O O . PRO B 1 120 ? 19.859 -12.172 14.727 1 73.38 120 PRO B O 1
ATOM 2223 N N . ASP B 1 121 ? 20.328 -12.578 12.586 1 81.56 121 ASP B N 1
ATOM 2224 C CA . ASP B 1 121 ? 21.562 -11.828 12.789 1 81.56 121 ASP B CA 1
ATOM 2225 C C . ASP B 1 121 ? 21.266 -10.336 12.984 1 81.56 121 ASP B C 1
ATOM 2227 O O . ASP B 1 121 ? 21.047 -9.609 12.016 1 81.56 121 ASP B O 1
ATOM 2231 N N . ALA B 1 122 ? 21.406 -9.914 14.164 1 72.81 122 ALA B N 1
ATOM 2232 C CA . ALA B 1 122 ? 20.953 -8.594 14.602 1 72.81 122 ALA B CA 1
ATOM 2233 C C . ALA B 1 122 ? 21.688 -7.484 13.867 1 72.81 122 ALA B C 1
ATOM 2235 O O . ALA B 1 122 ? 21.078 -6.484 13.461 1 72.81 122 ALA B O 1
ATOM 2236 N N . GLU B 1 123 ? 23 -7.613 13.766 1 74.75 123 GLU B N 1
ATOM 2237 C CA . GLU B 1 123 ? 23.781 -6.562 13.125 1 74.75 123 GLU B CA 1
ATOM 2238 C C . GLU B 1 123 ? 23.375 -6.387 11.664 1 74.75 123 GLU B C 1
ATOM 2240 O O . GLU B 1 123 ? 23.219 -5.258 11.195 1 74.75 123 GLU B O 1
ATOM 2245 N N . ALA B 1 124 ? 23.172 -7.395 11.141 1 87.06 124 ALA B N 1
ATOM 2246 C CA . ALA B 1 124 ? 22.766 -7.352 9.734 1 87.06 124 ALA B CA 1
ATOM 2247 C C . ALA B 1 124 ? 21.359 -6.766 9.586 1 87.06 124 ALA B C 1
ATOM 2249 O O . ALA B 1 124 ? 21.094 -5.992 8.664 1 87.06 124 ALA B O 1
ATOM 2250 N N . VAL B 1 125 ? 20.688 -6.953 10.688 1 91.5 125 VAL B N 1
ATOM 2251 C CA . VAL B 1 125 ? 19.297 -6.496 10.648 1 91.5 125 VAL B CA 1
ATOM 2252 C C . VAL B 1 125 ? 19.25 -4.973 10.773 1 91.5 125 VAL B C 1
ATOM 2254 O O . VAL B 1 125 ? 18.531 -4.305 10.023 1 91.5 125 VAL B O 1
ATOM 2257 N N . THR B 1 126 ? 20.047 -4.453 11.672 1 92.19 126 THR B N 1
ATOM 2258 C CA . THR B 1 126 ? 20.031 -3.016 11.914 1 92.19 126 THR B CA 1
ATOM 2259 C C . THR B 1 126 ? 20.484 -2.252 10.672 1 92.19 126 THR B C 1
ATOM 2261 O O . THR B 1 126 ? 19.828 -1.284 10.266 1 92.19 126 THR B O 1
ATOM 2264 N N . ALA B 1 127 ? 21.562 -2.648 10.07 1 93.94 127 ALA B N 1
ATOM 2265 C CA . ALA B 1 127 ? 22.078 -1.979 8.883 1 93.94 127 ALA B CA 1
ATOM 2266 C C . ALA B 1 127 ? 21.109 -2.086 7.711 1 93.94 127 ALA B C 1
ATOM 2268 O O . ALA B 1 127 ? 20.891 -1.113 6.984 1 93.94 127 ALA B O 1
ATOM 2269 N N . ARG B 1 128 ? 20.531 -3.207 7.559 1 94 128 ARG B N 1
ATOM 2270 C CA . ARG B 1 128 ? 19.562 -3.424 6.488 1 94 128 ARG B CA 1
ATOM 2271 C C . ARG B 1 128 ? 18.312 -2.568 6.699 1 94 128 ARG B C 1
ATOM 2273 O O . ARG B 1 128 ? 17.812 -1.963 5.754 1 94 128 ARG B O 1
ATOM 2280 N N . ALA B 1 129 ? 17.922 -2.535 7.961 1 95.5 129 ALA B N 1
ATOM 2281 C CA . ALA B 1 129 ? 16.734 -1.745 8.273 1 95.5 129 ALA B CA 1
ATOM 2282 C C . ALA B 1 129 ? 16.953 -0.266 7.984 1 95.5 129 ALA B C 1
ATOM 2284 O O . ALA B 1 129 ? 16.094 0.409 7.434 1 95.5 129 ALA B O 1
ATOM 2285 N N . ALA B 1 130 ? 18.125 0.193 8.312 1 95.56 130 ALA B N 1
ATOM 2286 C CA . ALA B 1 130 ? 18.453 1.593 8.062 1 95.56 130 ALA B CA 1
ATOM 2287 C C . ALA B 1 130 ? 18.469 1.892 6.562 1 95.56 130 ALA B C 1
ATOM 2289 O O . ALA B 1 130 ? 17.906 2.893 6.117 1 95.56 130 ALA B O 1
ATOM 2290 N N . ARG B 1 131 ? 19.078 1.021 5.812 1 95.62 131 ARG B N 1
ATOM 2291 C CA . ARG B 1 131 ? 19.172 1.199 4.367 1 95.62 131 ARG B CA 1
ATOM 2292 C C . ARG B 1 131 ? 17.797 1.154 3.713 1 95.62 131 ARG B C 1
ATOM 2294 O O . ARG B 1 131 ? 17.484 2.002 2.877 1 95.62 131 ARG B O 1
ATOM 2301 N N . LEU B 1 132 ? 17 0.218 4.082 1 96.75 132 LEU B N 1
ATOM 2302 C CA . LEU B 1 132 ? 15.664 0.056 3.508 1 96.75 132 LEU B CA 1
ATOM 2303 C C . LEU B 1 132 ? 14.758 1.214 3.904 1 96.75 132 LEU B C 1
ATOM 2305 O O . LEU B 1 132 ? 13.938 1.667 3.105 1 96.75 132 LEU B O 1
ATOM 2309 N N . THR B 1 133 ? 14.953 1.696 5.152 1 96.88 133 THR B N 1
ATOM 2310 C CA . THR B 1 133 ? 14.156 2.832 5.605 1 96.88 133 THR B CA 1
ATOM 2311 C C . THR B 1 133 ? 14.516 4.09 4.816 1 96.88 133 THR B C 1
ATOM 2313 O O . THR B 1 133 ? 13.625 4.867 4.453 1 96.88 133 THR B O 1
ATOM 2316 N N . LEU B 1 134 ? 15.781 4.297 4.5 1 95.94 134 LEU B N 1
ATOM 2317 C CA . LEU B 1 134 ? 16.203 5.449 3.715 1 95.94 134 LEU B CA 1
ATOM 2318 C C . LEU B 1 134 ? 15.609 5.398 2.311 1 95.94 134 LEU B C 1
ATOM 2320 O O . LEU B 1 134 ? 15.156 6.418 1.787 1 95.94 134 LEU B O 1
ATOM 2324 N N . ALA B 1 135 ? 15.617 4.23 1.71 1 96.25 135 ALA B N 1
ATOM 2325 C CA . ALA B 1 135 ? 15.023 4.07 0.385 1 96.25 135 ALA B CA 1
ATOM 2326 C C . ALA B 1 135 ? 13.523 4.312 0.424 1 96.25 135 ALA B C 1
ATOM 2328 O O . ALA B 1 135 ? 12.969 4.965 -0.465 1 96.25 135 ALA B O 1
ATOM 2329 N N . ALA B 1 136 ? 12.867 3.818 1.487 1 97.5 136 ALA B N 1
ATOM 2330 C CA . ALA B 1 136 ? 11.438 4.027 1.667 1 97.5 136 ALA B CA 1
ATOM 2331 C C . ALA B 1 136 ? 11.109 5.512 1.822 1 97.5 136 ALA B C 1
ATOM 2333 O O . ALA B 1 136 ? 10.133 6 1.259 1 97.5 136 ALA B O 1
ATOM 2334 N N . GLU B 1 137 ? 11.953 6.191 2.541 1 96.25 137 GLU B N 1
ATOM 2335 C CA . GLU B 1 137 ? 11.773 7.625 2.74 1 96.25 137 GLU B CA 1
ATOM 2336 C C . GLU B 1 137 ? 11.883 8.383 1.42 1 96.25 137 GLU B C 1
ATOM 2338 O O . GLU B 1 137 ? 11.109 9.305 1.161 1 96.25 137 GLU B O 1
ATOM 2343 N N . GLU B 1 138 ? 12.836 8.016 0.662 1 94.75 138 GLU B N 1
ATOM 2344 C CA . GLU B 1 138 ? 12.992 8.672 -0.632 1 94.75 138 GLU B CA 1
ATOM 2345 C C . GLU B 1 138 ? 11.781 8.43 -1.525 1 94.75 138 GLU B C 1
ATOM 2347 O O . GLU B 1 138 ? 11.266 9.359 -2.146 1 94.75 138 GLU B O 1
ATOM 2352 N N . LEU B 1 139 ? 11.305 7.195 -1.602 1 96.31 139 LEU B N 1
ATOM 2353 C CA . LEU B 1 139 ? 10.125 6.863 -2.393 1 96.31 139 LEU B CA 1
ATOM 2354 C C . LEU B 1 139 ? 8.906 7.633 -1.897 1 96.31 139 LEU B C 1
ATOM 2356 O O . LEU B 1 139 ? 8.117 8.141 -2.699 1 96.31 139 LEU B O 1
ATOM 2360 N N . TYR B 1 140 ? 8.82 7.691 -0.575 1 96.44 140 TYR B N 1
ATOM 2361 C CA . TYR B 1 140 ? 7.691 8.414 0.002 1 96.44 140 TYR B CA 1
ATOM 2362 C C . TYR B 1 140 ? 7.703 9.875 -0.427 1 96.44 140 TYR B C 1
ATOM 2364 O O . TYR B 1 140 ? 6.668 10.422 -0.813 1 96.44 140 TYR B O 1
ATOM 2372 N N . ARG B 1 141 ? 8.836 10.492 -0.367 1 93.25 141 ARG B N 1
ATOM 2373 C CA . ARG B 1 141 ? 8.969 11.898 -0.737 1 93.25 141 ARG B CA 1
ATOM 2374 C C . ARG B 1 141 ? 8.625 12.109 -2.207 1 93.25 141 ARG B C 1
ATOM 2376 O O . ARG B 1 141 ? 7.871 13.031 -2.545 1 93.25 141 ARG B O 1
ATOM 2383 N N . VAL B 1 142 ? 9.117 11.25 -3.039 1 92.31 142 VAL B N 1
ATOM 2384 C CA . VAL B 1 142 ? 8.906 11.367 -4.477 1 92.31 142 VAL B CA 1
ATOM 2385 C C . VAL B 1 142 ? 7.426 11.18 -4.801 1 92.31 142 VAL B C 1
ATOM 2387 O O . VAL B 1 142 ? 6.836 11.984 -5.523 1 92.31 142 VAL B O 1
ATOM 2390 N N . LEU B 1 143 ? 6.852 10.188 -4.25 1 94.94 143 LEU B N 1
ATOM 2391 C CA . LEU B 1 143 ? 5.484 9.836 -4.621 1 94.94 143 LEU B CA 1
ATOM 2392 C C . LEU B 1 143 ? 4.488 10.82 -4.016 1 94.94 143 LEU B C 1
ATOM 2394 O O . LEU B 1 143 ? 3.447 11.102 -4.609 1 94.94 143 LEU B O 1
ATOM 2398 N N . THR B 1 144 ? 4.832 11.312 -2.818 1 94.19 144 THR B N 1
ATOM 2399 C CA . THR B 1 144 ? 3.996 12.352 -2.217 1 94.19 144 THR B CA 1
ATOM 2400 C C . THR B 1 144 ? 4.039 13.625 -3.047 1 94.19 144 THR B C 1
ATOM 2402 O O . THR B 1 144 ? 3 14.242 -3.305 1 94.19 144 THR B O 1
ATOM 2405 N N . ALA B 1 145 ? 5.227 14.039 -3.492 1 93.12 145 ALA B N 1
ATOM 2406 C CA . ALA B 1 145 ? 5.371 15.219 -4.344 1 93.12 145 ALA B CA 1
ATOM 2407 C C . ALA B 1 145 ? 4.586 15.055 -5.645 1 93.12 145 ALA B C 1
ATOM 2409 O O . ALA B 1 145 ? 3.924 15.984 -6.098 1 93.12 145 ALA B O 1
ATOM 2410 N N . ARG B 1 146 ? 4.719 13.906 -6.199 1 91.31 146 ARG B N 1
ATOM 2411 C CA . ARG B 1 146 ? 3.98 13.602 -7.418 1 91.31 146 ARG B CA 1
ATOM 2412 C C . ARG B 1 146 ? 2.477 13.727 -7.195 1 91.31 146 ARG B C 1
ATOM 2414 O O . ARG B 1 146 ? 1.768 14.312 -8.016 1 91.31 146 ARG B O 1
ATOM 2421 N N . ALA B 1 147 ? 1.975 13.172 -6.105 1 92.69 147 ALA B N 1
ATOM 2422 C CA . ALA B 1 147 ? 0.55 13.195 -5.785 1 92.69 147 ALA B CA 1
ATOM 2423 C C . ALA B 1 147 ? 0.053 14.625 -5.594 1 92.69 147 ALA B C 1
ATOM 2425 O O . ALA B 1 147 ? -1.065 14.953 -5.996 1 92.69 147 ALA B O 1
ATOM 2426 N N . LEU B 1 148 ? 0.922 15.5 -5.082 1 92.12 148 LEU B N 1
ATOM 2427 C CA . LEU B 1 148 ? 0.531 16.875 -4.77 1 92.12 148 LEU B CA 1
ATOM 2428 C C . LEU B 1 148 ? 0.807 17.797 -5.949 1 92.12 148 LEU B C 1
ATOM 2430 O O . LEU B 1 148 ? 0.399 18.953 -5.941 1 92.12 148 LEU B O 1
ATOM 2434 N N . GLY B 1 149 ? 1.47 17.219 -7.027 1 86.25 149 GLY B N 1
ATOM 2435 C CA . GLY B 1 149 ? 1.794 18.031 -8.195 1 86.25 149 GLY B CA 1
ATOM 2436 C C . GLY B 1 149 ? 2.859 19.062 -7.922 1 86.25 149 GLY B C 1
ATOM 2437 O O . GLY B 1 149 ? 2.828 20.156 -8.492 1 86.25 149 GLY B O 1
ATOM 2438 N N . VAL B 1 150 ? 3.59 18.906 -6.914 1 73.56 150 VAL B N 1
ATOM 2439 C CA . VAL B 1 150 ? 4.621 19.875 -6.57 1 73.56 150 VAL B CA 1
ATOM 2440 C C . VAL B 1 150 ? 5.988 19.359 -7.008 1 73.56 150 VAL B C 1
ATOM 2442 O O . VAL B 1 150 ? 6.188 18.156 -7.137 1 73.56 150 VAL B O 1
ATOM 2445 N N . SER B 1 151 ? 6.871 20.203 -7.711 1 60.34 151 SER B N 1
ATOM 2446 C CA . SER B 1 151 ? 8.219 19.797 -8.094 1 60.34 151 SER B CA 1
ATOM 2447 C C . SER B 1 151 ? 9.023 19.344 -6.883 1 60.34 151 SER B C 1
ATOM 2449 O O . SER B 1 151 ? 8.766 19.766 -5.762 1 60.34 151 SER B O 1
ATOM 2451 N N . GLY B 1 152 ? 9.727 18.25 -6.84 1 49.28 152 GLY B N 1
ATOM 2452 C CA . GLY B 1 152 ? 10.5 17.562 -5.812 1 49.28 152 GLY B CA 1
ATOM 2453 C C . GLY B 1 152 ? 11.242 18.516 -4.895 1 49.28 152 GLY B C 1
ATOM 2454 O O . GLY B 1 152 ? 11.5 18.203 -3.732 1 49.28 152 GLY B O 1
ATOM 2455 N N . ASP 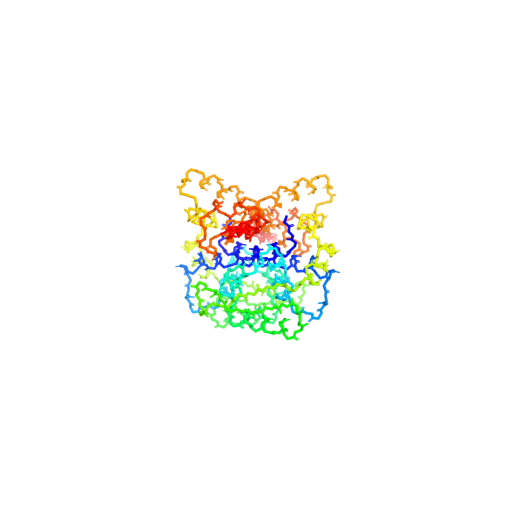B 1 153 ? 11.875 19.578 -5.387 1 45.34 153 ASP B N 1
ATOM 2456 C CA . ASP B 1 153 ? 12.633 20.531 -4.578 1 45.34 153 ASP B CA 1
ATOM 2457 C C . ASP B 1 153 ? 11.758 21.172 -3.51 1 45.34 153 ASP B C 1
ATOM 2459 O O . ASP B 1 153 ? 12.234 21.516 -2.428 1 45.34 153 ASP B O 1
ATOM 2463 N N . ALA B 1 154 ? 10.742 21.531 -3.809 1 41.25 154 ALA B N 1
ATOM 2464 C CA . ALA B 1 154 ? 9.867 22.203 -2.861 1 41.25 154 ALA B CA 1
ATOM 2465 C C . ALA B 1 154 ? 9.516 21.297 -1.688 1 41.25 154 ALA B C 1
ATOM 2467 O O . ALA B 1 154 ? 9.188 21.781 -0.6 1 41.25 154 ALA B O 1
ATOM 2468 N N . VAL B 1 155 ? 9.492 20.188 -1.936 1 41.22 155 VAL B N 1
ATOM 2469 C CA . VAL B 1 155 ? 9.031 19.188 -0.975 1 41.22 155 VAL B CA 1
ATOM 2470 C C . VAL B 1 155 ? 10.148 18.844 0.004 1 41.22 155 VAL B C 1
ATOM 2472 O O . VAL B 1 155 ? 9.93 18.156 1.001 1 41.22 155 VAL B O 1
ATOM 2475 N N . LEU B 1 156 ? 11.383 19.188 -0.368 1 38.41 156 LEU B N 1
ATOM 2476 C CA . LEU B 1 156 ? 12.508 19.062 0.55 1 38.41 156 LEU B CA 1
ATOM 2477 C C . LEU B 1 156 ? 12.398 20.062 1.694 1 38.41 156 LEU B C 1
ATOM 2479 O O . LEU B 1 156 ? 13.336 20.219 2.475 1 38.41 156 LEU B O 1
ATOM 2483 N N . ILE B 1 157 ? 11.609 21.016 1.656 1 34.59 157 ILE B N 1
ATOM 2484 C CA . ILE B 1 157 ? 11.445 21.797 2.885 1 34.59 157 ILE B CA 1
ATOM 2485 C C . ILE B 1 157 ? 10.898 20.891 3.99 1 34.59 157 ILE B C 1
ATOM 2487 O O . ILE B 1 157 ? 9.891 20.203 3.799 1 34.59 157 ILE B O 1
ATOM 2491 N N . PRO B 1 158 ? 11.75 20.484 4.875 1 34.78 158 PRO B N 1
ATOM 2492 C CA . PRO B 1 158 ? 11.156 19.75 5.984 1 34.78 158 PRO B CA 1
ATOM 2493 C C . PRO B 1 158 ? 9.719 20.156 6.277 1 34.78 158 PRO B C 1
ATOM 2495 O O . PRO B 1 158 ? 9.383 21.344 6.156 1 34.78 158 PRO B O 1
ATOM 2498 N N . LEU B 1 159 ? 8.773 19.203 6.137 1 34.75 159 LEU B N 1
ATOM 2499 C CA . LEU B 1 159 ? 7.395 19.562 6.461 1 34.75 159 LEU B CA 1
ATOM 2500 C C . LEU B 1 159 ? 7.352 20.656 7.52 1 34.75 159 LEU B C 1
ATOM 2502 O O . LEU B 1 159 ? 6.41 21.453 7.559 1 34.75 159 LEU B O 1
ATOM 2506 N N . ASN B 1 160 ? 8.352 20.672 8.281 1 33.25 160 ASN B N 1
ATOM 2507 C CA . ASN B 1 160 ? 8.508 21.688 9.32 1 33.25 160 ASN B CA 1
ATOM 2508 C C . ASN B 1 160 ? 8.781 23.062 8.727 1 33.25 160 ASN B C 1
ATOM 2510 O O . ASN B 1 160 ? 8.594 24.078 9.398 1 33.25 160 ASN B O 1
ATOM 2514 N N . SER B 1 161 ? 9.461 23.172 7.68 1 35.78 161 SER B N 1
ATOM 2515 C CA . SER B 1 161 ? 9.93 24.469 7.207 1 35.78 161 SER B CA 1
ATOM 2516 C C . SER B 1 161 ? 8.789 25.25 6.566 1 35.78 161 SER B C 1
ATOM 2518 O O . SER B 1 161 ? 8.945 26.438 6.262 1 35.78 161 SER B O 1
ATOM 2520 N N . LEU B 1 162 ? 7.832 24.625 6.133 1 34.69 162 LEU B N 1
ATOM 2521 C CA . LEU B 1 162 ? 6.719 25.375 5.574 1 34.69 162 LEU B CA 1
ATOM 2522 C C . LEU B 1 162 ? 6.066 26.25 6.641 1 34.69 162 LEU B C 1
ATOM 2524 O O . LEU B 1 162 ? 5.352 27.203 6.312 1 34.69 162 LEU B O 1
ATOM 2528 N N . SER B 1 163 ? 6.277 25.922 7.871 1 32.25 163 SER B N 1
ATOM 2529 C CA . SER B 1 163 ? 5.723 26.719 8.961 1 32.25 163 SER B CA 1
ATOM 2530 C C . SER B 1 163 ? 6.426 28.062 9.078 1 32.25 163 SER B C 1
ATOM 2532 O O . SER B 1 163 ? 5.93 28.984 9.742 1 32.25 163 SER B O 1
ATOM 2534 N N . GLU B 1 164 ? 7.676 28.125 8.664 1 35.81 164 GLU B N 1
ATOM 2535 C CA . GLU B 1 164 ? 8.406 29.344 8.992 1 35.81 164 GLU B CA 1
ATOM 2536 C C . GLU B 1 164 ? 7.895 30.531 8.18 1 35.81 164 GLU B C 1
ATOM 2538 O O . GLU B 1 164 ? 8.023 31.688 8.602 1 35.81 164 GLU B O 1
ATOM 2543 N N . LYS B 1 165 ? 7.375 30.359 7.031 1 39 165 LYS B N 1
ATOM 2544 C CA . LYS B 1 165 ? 6.992 31.547 6.289 1 39 165 LYS B CA 1
ATOM 2545 C C . LYS B 1 165 ? 5.703 32.156 6.844 1 39 165 LYS B C 1
ATOM 2547 O O . LYS B 1 165 ? 5.32 33.25 6.473 1 39 165 LYS B O 1
ATOM 2552 N N . ALA B 1 166 ? 4.914 31.422 7.566 1 36.91 166 ALA B N 1
ATOM 2553 C CA . ALA B 1 166 ? 3.654 31.984 8.039 1 36.91 166 ALA B CA 1
ATOM 2554 C C . ALA B 1 166 ? 3.881 32.906 9.219 1 36.91 166 ALA B C 1
ATOM 2556 O O . ALA B 1 166 ? 2.979 33.656 9.609 1 36.91 166 ALA B O 1
ATOM 2557 N N . THR B 1 167 ? 5.074 32.656 9.82 1 36.12 167 THR B N 1
ATOM 2558 C CA . THR B 1 167 ? 5.238 33.469 11.031 1 36.12 167 THR B CA 1
ATOM 2559 C C . THR B 1 167 ? 5.773 34.844 10.68 1 36.12 167 THR B C 1
ATOM 2561 O O . THR B 1 167 ? 6.016 35.688 11.57 1 36.12 167 THR B O 1
ATOM 2564 N N . GLU B 1 168 ? 6.164 35 9.398 1 38.41 168 GLU B N 1
ATOM 2565 C CA . GLU B 1 168 ? 6.617 36.406 9.266 1 38.41 168 GLU B CA 1
ATOM 2566 C C . GLU B 1 168 ? 5.441 37.375 9.305 1 38.41 168 GLU B C 1
ATOM 2568 O O . GLU B 1 168 ? 4.609 37.375 8.391 1 38.41 168 GLU B O 1
ATOM 2573 N N . ARG B 1 169 ? 4.941 37.656 10.531 1 35.69 169 ARG B N 1
ATOM 2574 C CA . ARG B 1 169 ? 4.027 38.75 10.82 1 35.69 169 ARG B CA 1
ATOM 2575 C C . ARG B 1 169 ? 4.477 40.031 10.133 1 35.69 169 ARG B C 1
ATOM 2577 O O . ARG B 1 169 ? 5.645 40.438 10.219 1 35.69 169 ARG B O 1
ATOM 2584 N N . PRO B 1 170 ? 3.871 40.438 9.086 1 36.66 170 PRO B N 1
ATOM 2585 C CA . PRO B 1 170 ? 4.27 41.75 8.578 1 36.66 170 PRO B CA 1
ATOM 2586 C C . PRO B 1 170 ? 4.387 42.781 9.68 1 36.66 170 PRO B C 1
ATOM 2588 O O . PRO B 1 170 ? 3.57 42.812 10.602 1 36.66 170 PRO B O 1
ATOM 2591 N N . LYS B 1 171 ? 5.492 43.281 10.031 1 40.09 171 LYS B N 1
ATOM 2592 C CA . LYS B 1 171 ? 5.793 44.406 10.922 1 40.09 171 LYS B CA 1
ATOM 2593 C C . LYS B 1 171 ? 4.902 45.594 10.625 1 40.09 171 LYS B C 1
ATOM 2595 O O . LYS B 1 171 ? 4.855 46.062 9.492 1 40.09 171 LYS B O 1
ATOM 2600 N N . ARG B 1 172 ? 3.736 45.688 11.367 1 34.91 172 ARG B N 1
ATOM 2601 C CA . ARG B 1 172 ? 2.852 46.844 11.391 1 34.91 172 ARG B CA 1
ATOM 2602 C C . ARG B 1 172 ? 3.652 48.156 11.367 1 34.91 172 ARG B C 1
ATOM 2604 O O . ARG B 1 172 ? 4.512 48.375 12.219 1 34.91 172 ARG B O 1
ATOM 2611 N N . ARG B 1 173 ? 3.961 48.625 10.203 1 40.75 173 ARG B N 1
ATOM 2612 C CA . ARG B 1 173 ? 4.426 50 10.109 1 40.75 173 ARG B CA 1
ATOM 2613 C C . ARG B 1 173 ? 3.602 50.938 11 1 40.75 173 ARG B C 1
ATOM 2615 O O . ARG B 1 173 ? 2.379 51 10.867 1 40.75 173 ARG B O 1
ATOM 2622 N N . GLY B 1 174 ? 4.027 51.062 12.227 1 35.66 174 GLY B N 1
ATOM 2623 C CA . GLY B 1 174 ? 3.535 52.031 13.18 1 35.66 174 GLY B CA 1
ATOM 2624 C C . GLY B 1 174 ? 3.307 53.406 12.555 1 35.66 174 GLY B C 1
ATOM 2625 O O . GLY B 1 174 ? 4.16 53.906 11.82 1 35.66 174 GLY B O 1
ATOM 2626 N N . ARG B 1 175 ? 2.061 53.844 12.18 1 37.56 175 ARG B N 1
ATOM 2627 C CA . ARG B 1 175 ? 1.597 55.188 11.867 1 37.56 175 ARG B CA 1
ATOM 2628 C C . ARG B 1 175 ? 2.152 56.188 12.867 1 37.56 175 ARG B C 1
ATOM 2630 O O . ARG B 1 175 ? 1.846 56.125 14.062 1 37.56 175 ARG B O 1
ATOM 2637 N N . SER B 1 176 ? 3.359 56.719 12.641 1 29.91 176 SER B N 1
ATOM 2638 C CA . SER B 1 176 ? 3.531 58.062 13.18 1 29.91 176 SER B CA 1
ATOM 2639 C C . SER B 1 176 ? 2.496 59.031 12.609 1 29.91 176 SER B C 1
ATOM 2641 O O . SER B 1 176 ? 2.074 58.906 11.461 1 29.91 176 SER B O 1
#

Secondary structure (DSSP, 8-state):
-BHHHHHHHHHHHHHHHHHHHHTTS-TTS-HHHHHHHHHHHHSTTEEHHHHHHHH---HHHHHHHHHHHHHTTSEEEEEETTEEEEEEEEE-HHHHHHHHHS-PPBHHHHHHHHHHHH---HHHHHHHHHHHHHHHHHHHHHHHHHHHT--TTGGGS-TTGGGTTT----------/-BHHHHHHHHHHHHHHHHHHHHTTS-TTS-HHHHHHHHHHHHSTTEEHHHHHHHH---HHHHHHHHHHHHHTTSEEEEEETTEEEEEEEEE-HHHHHHHHHS-PPBHHHHHHHHHHHH---HHHHHHHHHHHHHHHHHHHHHHHHHHHT--TTGGGS-TTGGGGGGG---------

Nearest PDB structures (foldseek):
  6pcp-assembly2_C  TM=6.180E-01  e=3.145E-05  Bordetella pertussis
  2nnn-assembly3_F  TM=6.394E-01  e=5.637E-04  Pseudomonas aeruginosa
  2nnn-assembly4_G  TM=6.160E-01  e=5.637E-04  Pseudomonas aeruginosa
  3vod-assembly1_A  TM=5.696E-01  e=8.513E-04  Escherichia coli K-12
  5h3r-assembly1_B  TM=5.426E-01  e=5.637E-04  Escherichia coli K-12

Organism: Amycolatopsis orientalis (NCBI:txid31958)

Sequence (352 aa):
MKASELYLLGKHLMELASHGMRDDTDPEAPEIYDLLISVLVESPGMSIGELTARTGFAQSHVSAAVAKMRDEGAVVTGPDPADRRRTLVTPVDALVEVVAQRQQRDAEQVIAAALAELDPDAEAVTARAARLTLAAEELYRVLTARALGVSGDAVLIPLNSLSEKATERPKRRGRSMKASELYLLGKHLMELASHGMRDDTDPEAPEIYDLLISVLVESPGMSIGELTARTGFAQSHVSAAVAKMRDEGAVVTGPDPADRRRTLVTPVDALVEVVAQRQQRDAEQVIAAALAELDPDAEAVTARAARLTLAAEELYRVLTARALGVSGDAVLIPLNSLSEKATERPKRRGRS

InterPro domains:
  IPR000835 MarR-type HTH domain [PF12802] (37-86)
  IPR036388 Winged helix-like DNA-binding domain superfamily [G3DSA:1.10.10.10] (15-141)
  IPR036390 Winged helix DNA-binding domain superfamily [SSF46785] (36-130)